Protein AF-A0A968VXU9-F1 (afdb_monomer_lite)

pLDDT: mean 71.41, std 20.62, range [30.12, 97.12]

Secondary structure (DSSP, 8-state):
---------------------------B-EEEEEEEEEESSSSEEEEEEEEEE-SS-EEEEEEEEEEEESTTPPB-S-SEEEEEEEE-TT-EEEEEEEEEPP--SSPEEEEEEESTT--S-BS-SGGGEEEEE-----SS-----TTSS----PPPTT-S--------SS--S-EEEEEE-TTS-EEEEEEE-S--SS-----

Structure (mmCIF, N/CA/C/O backbone):
data_AF-A0A968VXU9-F1
#
_entry.id   AF-A0A968VXU9-F1
#
loop_
_atom_site.group_PDB
_atom_site.id
_atom_site.type_symbol
_atom_site.label_atom_id
_atom_site.label_alt_id
_atom_site.label_comp_id
_atom_site.label_asym_id
_atom_site.label_entity_id
_atom_site.label_seq_id
_atom_site.pdbx_PDB_ins_code
_atom_site.Cartn_x
_atom_site.Cartn_y
_atom_site.Cartn_z
_atom_site.occupancy
_atom_site.B_iso_or_equiv
_atom_site.auth_seq_id
_atom_site.auth_comp_id
_atom_site.auth_asym_id
_atom_site.auth_atom_id
_atom_site.pdbx_PDB_model_num
ATOM 1 N N . MET A 1 1 ? -70.611 -9.104 12.219 1.00 38.72 1 MET A N 1
ATOM 2 C CA . MET A 1 1 ? -70.195 -7.747 11.816 1.00 38.72 1 MET A CA 1
ATOM 3 C C . MET A 1 1 ? -70.709 -6.791 12.875 1.00 38.72 1 MET A C 1
ATOM 5 O O . MET A 1 1 ? -71.915 -6.616 12.958 1.00 38.72 1 MET A O 1
ATOM 9 N N . SER A 1 2 ? -69.839 -6.272 13.740 1.00 31.88 2 SER A N 1
ATOM 10 C CA . SER A 1 2 ? -70.209 -5.240 14.714 1.00 31.88 2 SER A CA 1
ATOM 11 C C . SER A 1 2 ? -69.446 -3.968 14.374 1.00 31.88 2 SER A C 1
ATOM 13 O O . SER A 1 2 ? -68.224 -3.931 14.509 1.00 31.88 2 SER A O 1
ATOM 15 N N . ASN A 1 3 ? -70.175 -2.954 13.910 1.00 42.34 3 ASN A N 1
ATOM 16 C CA . ASN A 1 3 ? -69.679 -1.586 13.856 1.00 42.34 3 ASN A CA 1
ATOM 17 C C . ASN A 1 3 ? -69.531 -1.088 15.292 1.00 42.34 3 ASN A C 1
ATOM 19 O O . ASN A 1 3 ? -70.508 -1.079 16.041 1.00 42.34 3 ASN A O 1
ATOM 23 N N . ILE A 1 4 ? -68.315 -0.701 15.662 1.00 40.28 4 ILE A N 1
ATOM 24 C CA . ILE A 1 4 ? -68.056 0.061 16.879 1.00 40.28 4 ILE A CA 1
ATOM 25 C C . ILE A 1 4 ? -67.873 1.504 16.425 1.00 40.28 4 ILE A C 1
ATOM 27 O O . ILE A 1 4 ? -66.948 1.802 15.673 1.00 40.28 4 ILE A O 1
ATOM 31 N N . ASP A 1 5 ? -68.801 2.358 16.842 1.00 39.62 5 ASP A N 1
ATOM 32 C CA . ASP A 1 5 ? -68.783 3.797 16.604 1.00 39.62 5 ASP A CA 1
ATOM 33 C C . ASP A 1 5 ? -68.176 4.479 17.839 1.00 39.62 5 ASP A C 1
ATOM 35 O O . ASP A 1 5 ? -68.521 4.124 18.971 1.00 39.62 5 ASP A O 1
ATOM 39 N N . TYR A 1 6 ? -67.242 5.411 17.642 1.00 43.34 6 TYR A N 1
ATOM 40 C CA . TYR A 1 6 ? -66.532 6.084 18.733 1.00 43.34 6 TYR A CA 1
ATOM 41 C C . TYR A 1 6 ? -66.858 7.577 18.709 1.00 43.34 6 TYR A C 1
ATOM 43 O O . TYR A 1 6 ? -66.371 8.320 17.861 1.00 43.34 6 TYR A O 1
ATOM 51 N N . SER A 1 7 ? -67.672 8.033 19.663 1.00 49.62 7 SER A N 1
ATOM 52 C CA . SER A 1 7 ? -67.885 9.458 19.914 1.00 49.62 7 SER A CA 1
ATOM 53 C C . SER A 1 7 ? -66.911 9.930 20.992 1.00 49.62 7 SER A C 1
ATOM 55 O O . SER A 1 7 ? -67.130 9.703 22.183 1.00 49.62 7 SER A O 1
ATOM 57 N N . GLY A 1 8 ? -65.834 10.590 20.578 1.00 46.22 8 GLY A N 1
ATOM 58 C CA . GLY A 1 8 ? -64.908 11.274 21.473 1.00 46.22 8 GLY A CA 1
ATOM 59 C C . GLY A 1 8 ? -64.511 12.614 20.873 1.00 46.22 8 GLY A C 1
ATOM 60 O O . GLY A 1 8 ? -64.221 12.701 19.683 1.00 46.22 8 GLY A O 1
ATOM 61 N N . THR A 1 9 ? -64.530 13.667 21.684 1.00 52.53 9 THR A N 1
ATOM 62 C CA . THR A 1 9 ? -64.011 14.986 21.319 1.00 52.53 9 THR A CA 1
ATOM 63 C C . THR A 1 9 ? -62.537 14.826 20.960 1.00 52.53 9 THR A C 1
ATOM 65 O O . THR A 1 9 ? -61.740 14.447 21.818 1.00 52.53 9 THR A O 1
ATOM 68 N N . ALA A 1 10 ? -62.184 15.059 19.695 1.00 45.38 10 ALA A N 1
ATOM 69 C CA . ALA A 1 10 ? -60.805 15.025 19.233 1.00 45.38 10 ALA A CA 1
ATOM 70 C C . ALA A 1 10 ? -60.010 16.106 19.975 1.00 45.38 10 ALA A C 1
ATOM 72 O O . ALA A 1 10 ? -60.092 17.291 19.662 1.00 45.38 10 ALA A O 1
ATOM 73 N N . VAL A 1 11 ? -59.278 15.699 21.006 1.00 51.66 11 VAL A N 1
ATOM 74 C CA . VAL A 1 11 ? -58.136 16.469 21.478 1.00 51.66 11 VAL A CA 1
ATOM 75 C C . VAL A 1 11 ? -56.984 16.001 20.604 1.00 51.66 11 VAL A C 1
ATOM 77 O O . VAL A 1 11 ? -56.517 14.875 20.766 1.00 51.66 11 VAL A O 1
ATOM 80 N N . ASP A 1 12 ? -56.577 16.836 19.648 1.00 46.00 12 ASP A N 1
ATOM 81 C CA . ASP A 1 12 ? -55.336 16.655 18.892 1.00 46.00 12 ASP A CA 1
ATOM 82 C C . ASP A 1 12 ? -54.164 16.737 19.873 1.00 46.00 12 ASP A C 1
ATOM 84 O O . ASP A 1 12 ? -53.575 17.793 20.112 1.00 46.00 12 ASP A O 1
ATOM 88 N N . VAL A 1 13 ? -53.840 15.613 20.504 1.00 48.84 13 VAL A N 1
ATOM 89 C CA . VAL A 1 13 ? -52.592 15.476 21.237 1.00 48.84 13 VAL A CA 1
ATOM 90 C C . VAL A 1 13 ? -51.546 15.069 20.207 1.00 48.84 13 VAL A C 1
ATOM 92 O O . VAL A 1 13 ? -51.353 13.888 19.931 1.00 48.84 13 VAL A O 1
ATOM 95 N N . ASN A 1 14 ? -50.872 16.061 19.622 1.00 46.12 14 ASN A N 1
ATOM 96 C CA . ASN A 1 14 ? -49.619 15.843 18.903 1.00 46.12 14 ASN A CA 1
ATOM 97 C C . ASN A 1 14 ? -48.563 15.389 19.918 1.00 46.12 14 ASN A C 1
ATOM 99 O O . ASN A 1 14 ? -47.799 16.192 20.454 1.00 46.12 14 ASN A O 1
ATOM 103 N N . VAL A 1 15 ? -48.552 14.094 20.232 1.00 50.25 15 VAL A N 1
ATOM 104 C CA . VAL A 1 15 ? -47.479 13.491 21.018 1.00 50.25 15 VAL A CA 1
ATOM 105 C C . VAL A 1 15 ? -46.289 13.306 20.083 1.00 50.25 15 VAL A C 1
ATOM 107 O O . VAL A 1 15 ? -46.178 12.316 19.368 1.00 50.25 15 VAL A O 1
ATOM 110 N N . SER A 1 16 ? -45.401 14.295 20.069 1.00 50.44 16 SER A N 1
ATOM 111 C CA . SER A 1 16 ? -44.070 14.161 19.487 1.00 50.44 16 SER A CA 1
ATOM 112 C C . SER A 1 16 ? -43.190 13.411 20.486 1.00 50.44 16 SER A C 1
ATOM 114 O O . SER A 1 16 ? -42.668 14.013 21.423 1.00 50.44 16 SER A O 1
ATOM 116 N N . LEU A 1 17 ? -43.040 12.099 20.309 1.00 51.12 17 LEU A N 1
ATOM 117 C CA . LEU A 1 17 ? -42.005 11.331 20.999 1.00 51.12 17 LEU A CA 1
ATOM 118 C C . LEU A 1 17 ? -40.670 11.642 20.314 1.00 51.12 17 LEU A C 1
ATOM 120 O O . LEU A 1 17 ? -40.359 11.077 19.269 1.00 51.12 17 LEU A O 1
ATOM 124 N N . ILE A 1 18 ? -39.920 12.596 20.864 1.00 60.34 18 ILE A N 1
ATOM 125 C CA . ILE A 1 18 ? -38.511 12.777 20.511 1.00 60.34 18 ILE A CA 1
ATOM 126 C C . ILE A 1 18 ? -37.742 11.856 21.444 1.00 60.34 18 ILE A C 1
ATOM 128 O O . ILE A 1 18 ? -37.620 12.134 22.637 1.00 60.34 18 ILE A O 1
ATOM 132 N N . ASP A 1 19 ? -37.295 10.732 20.899 1.00 48.28 19 ASP A N 1
ATOM 133 C CA . ASP A 1 19 ? -36.299 9.908 21.559 1.00 48.28 19 ASP A CA 1
ATOM 134 C C . ASP A 1 19 ? -34.980 10.694 21.566 1.00 48.28 19 ASP A C 1
ATOM 136 O O . ASP A 1 19 ? -34.445 11.050 20.514 1.00 48.28 19 ASP A O 1
ATOM 140 N N . HIS A 1 20 ? -34.536 11.082 22.760 1.00 52.94 20 HIS A N 1
ATOM 141 C CA . HIS A 1 20 ? -33.291 11.819 22.964 1.00 52.94 20 HIS A CA 1
ATOM 142 C C . HIS A 1 20 ? -32.100 10.879 23.171 1.00 52.94 20 HIS A C 1
ATOM 144 O O . HIS A 1 20 ? -30.975 11.366 23.325 1.00 52.94 20 HIS A O 1
ATOM 150 N N . ASP A 1 21 ? -32.322 9.562 23.160 1.00 47.28 21 ASP A N 1
ATOM 151 C CA . ASP A 1 21 ? -31.244 8.602 23.281 1.00 47.28 21 ASP A CA 1
ATOM 152 C C . ASP A 1 21 ? -30.440 8.591 21.977 1.00 47.28 21 ASP A C 1
ATOM 154 O O . ASP A 1 21 ? -30.923 8.279 20.886 1.00 47.28 21 ASP A O 1
ATOM 158 N N . SER A 1 22 ? -29.169 8.978 22.080 1.00 50.47 22 SER A N 1
ATOM 159 C CA . SER A 1 22 ? -28.228 8.799 20.986 1.00 50.47 22 SER A CA 1
ATOM 160 C C . SER A 1 22 ? -28.062 7.300 20.754 1.00 50.47 22 SER A C 1
ATOM 162 O O . SER A 1 22 ? -27.430 6.616 21.561 1.00 50.47 22 SER A O 1
ATOM 164 N N . VAL A 1 23 ? -28.601 6.786 19.651 1.00 47.91 23 VAL A N 1
ATOM 165 C CA . VAL A 1 23 ? -28.271 5.440 19.181 1.00 47.91 23 VAL A CA 1
ATOM 166 C C . VAL A 1 23 ? -26.808 5.468 18.741 1.00 47.91 23 VAL A C 1
ATOM 168 O O . VAL A 1 23 ? -26.492 5.858 17.618 1.00 47.91 23 VAL A O 1
ATOM 171 N N . MET A 1 24 ? -25.895 5.110 19.645 1.00 49.59 24 MET A N 1
ATOM 172 C CA . MET A 1 24 ? -24.531 4.777 19.253 1.00 49.59 24 MET A CA 1
ATOM 173 C C . MET A 1 24 ? -24.585 3.417 18.569 1.00 49.59 24 MET A C 1
ATOM 175 O O . MET A 1 24 ? -24.724 2.381 19.214 1.00 49.59 24 MET A O 1
ATOM 179 N N . LEU A 1 25 ? -24.558 3.439 17.239 1.00 62.06 25 LEU A N 1
ATOM 180 C CA . LEU A 1 25 ? -24.304 2.241 16.457 1.00 62.06 25 LEU A CA 1
ATOM 181 C C . LEU A 1 25 ? -22.809 1.958 16.566 1.00 62.06 25 LEU A C 1
ATOM 183 O O . LEU A 1 25 ? -22.002 2.550 15.853 1.00 62.06 25 LEU A O 1
ATOM 187 N N . ASP A 1 26 ? -22.459 1.085 17.502 1.00 67.19 26 ASP A N 1
ATOM 188 C CA . ASP A 1 26 ? -21.149 0.452 17.539 1.00 67.19 26 ASP A CA 1
ATOM 189 C C . ASP A 1 26 ? -20.983 -0.350 16.247 1.00 67.19 26 ASP A C 1
ATOM 191 O O . ASP A 1 26 ? -21.677 -1.343 16.017 1.00 67.19 26 ASP A O 1
ATOM 195 N N . ALA A 1 27 ? -20.102 0.122 15.371 1.00 84.38 27 ALA A N 1
ATOM 196 C CA . ALA A 1 27 ? -19.855 -0.492 14.080 1.00 84.38 27 ALA A CA 1
ATOM 197 C C . ALA A 1 27 ? -18.356 -0.555 13.791 1.00 84.38 27 ALA A C 1
ATOM 199 O O . ALA A 1 27 ? -17.577 0.274 14.270 1.00 84.38 27 ALA A O 1
ATOM 200 N N . TYR A 1 28 ? -17.961 -1.566 13.027 1.00 89.00 28 TYR A N 1
ATOM 201 C CA . TYR A 1 28 ? -16.602 -1.701 12.526 1.00 89.00 28 TYR A CA 1
ATOM 202 C C . TYR A 1 28 ? -16.408 -0.800 11.299 1.00 89.00 28 TYR A C 1
ATOM 204 O O . TYR A 1 28 ? -17.311 -0.664 10.470 1.00 89.00 28 TYR A O 1
ATOM 212 N N . ASP A 1 29 ? -15.256 -0.140 11.242 1.00 90.25 29 ASP A N 1
ATOM 213 C CA . ASP A 1 29 ? -14.832 0.745 10.152 1.00 90.25 29 ASP A CA 1
ATOM 214 C C . ASP A 1 29 ? -13.301 0.801 10.193 1.00 90.25 29 ASP A C 1
ATOM 216 O O . ASP A 1 29 ? -12.701 1.542 10.973 1.00 90.25 29 ASP A O 1
ATOM 220 N N . LEU A 1 30 ? -12.673 -0.076 9.434 1.00 92.19 30 LEU A N 1
ATOM 221 C CA . LEU A 1 30 ? -11.256 -0.187 9.180 1.00 92.19 30 LEU A CA 1
ATOM 222 C C . LEU A 1 30 ? -10.971 0.532 7.863 1.00 92.19 30 LEU A C 1
ATOM 224 O O . LEU A 1 30 ? -11.798 0.638 6.963 1.00 92.19 30 LEU A O 1
A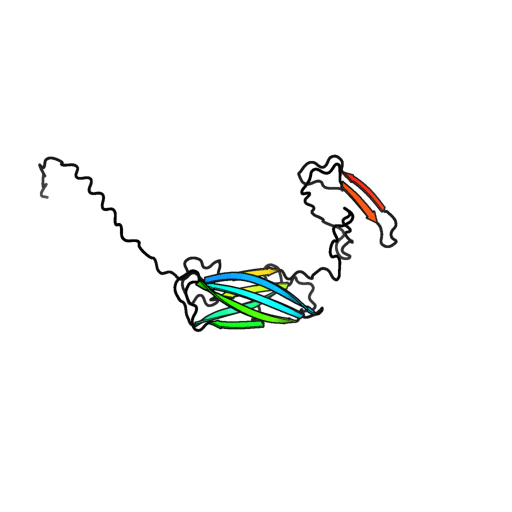TOM 228 N N . GLU A 1 31 ? -9.783 1.105 7.751 1.00 93.75 31 GLU A N 1
ATOM 229 C CA . GLU A 1 31 ? -9.388 1.755 6.512 1.00 93.75 31 GLU A CA 1
ATOM 230 C C . GLU A 1 31 ? -7.892 1.663 6.279 1.00 93.75 31 GLU A C 1
ATOM 232 O O . GLU A 1 31 ? -7.095 1.630 7.220 1.00 93.75 31 GLU A O 1
ATOM 237 N N . ILE A 1 32 ? -7.503 1.709 5.008 1.00 92.69 32 ILE A N 1
ATOM 238 C CA . ILE A 1 32 ? -6.138 2.032 4.612 1.00 92.69 32 ILE A CA 1
ATOM 239 C C . ILE A 1 32 ? -6.037 3.546 4.419 1.00 92.69 32 ILE A C 1
ATOM 241 O O . ILE A 1 32 ? -6.523 4.101 3.436 1.00 92.69 32 ILE A O 1
ATOM 245 N N . LEU A 1 33 ? -5.380 4.213 5.367 1.00 87.31 33 LEU A N 1
ATOM 246 C CA . LEU A 1 33 ? -5.170 5.661 5.374 1.00 87.31 33 LEU A CA 1
ATOM 247 C C . LEU A 1 33 ? -4.119 6.087 4.340 1.00 87.31 33 LEU A C 1
ATOM 249 O O . LEU A 1 33 ? -4.247 7.118 3.681 1.00 87.31 33 LEU A O 1
ATOM 253 N N . GLU A 1 34 ? -3.049 5.302 4.227 1.00 86.69 34 GLU A N 1
ATOM 254 C CA . GLU A 1 34 ? -1.902 5.611 3.379 1.00 86.69 34 GLU A CA 1
ATOM 255 C C . GLU A 1 34 ? -1.320 4.329 2.788 1.00 86.69 34 GLU A C 1
ATOM 257 O O . GLU A 1 34 ? -1.217 3.306 3.466 1.00 86.69 34 GLU A O 1
ATOM 262 N N . LEU A 1 35 ? -0.891 4.413 1.531 1.00 91.75 35 LEU A N 1
ATOM 263 C CA . LEU A 1 35 ? -0.021 3.447 0.877 1.00 91.75 35 LEU A CA 1
ATOM 264 C C . LEU A 1 35 ? 1.015 4.234 0.078 1.00 91.75 35 LEU A C 1
ATOM 266 O O . LEU A 1 35 ? 0.658 5.107 -0.714 1.00 91.75 35 LEU A O 1
ATOM 270 N N . SER A 1 36 ? 2.290 3.932 0.293 1.00 89.88 36 SER A N 1
ATOM 271 C CA . SER A 1 36 ? 3.413 4.635 -0.322 1.00 89.88 36 SER A CA 1
ATOM 272 C C . SER A 1 36 ? 4.635 3.716 -0.411 1.00 89.88 36 SER A C 1
ATOM 274 O O . SER A 1 36 ? 4.638 2.601 0.116 1.00 89.88 36 SER A O 1
ATOM 276 N N . TYR A 1 37 ? 5.673 4.154 -1.119 1.00 91.19 37 TYR A N 1
ATOM 277 C CA . TYR A 1 37 ? 6.940 3.438 -1.207 1.00 91.19 37 TYR A CA 1
ATOM 278 C C . TYR A 1 37 ? 8.128 4.396 -1.211 1.00 91.19 37 TYR A C 1
ATOM 280 O O . TYR A 1 37 ? 8.030 5.548 -1.633 1.00 91.19 37 TYR A O 1
ATOM 288 N N . THR A 1 38 ? 9.279 3.888 -0.785 1.00 86.88 38 THR A N 1
ATOM 289 C CA . THR A 1 38 ? 10.578 4.540 -0.950 1.00 86.88 38 THR A CA 1
ATOM 290 C C . THR A 1 38 ? 11.539 3.604 -1.673 1.00 86.88 38 THR A C 1
ATOM 292 O O . THR A 1 38 ? 11.463 2.385 -1.539 1.00 86.88 38 THR A O 1
ATOM 295 N N . HIS A 1 39 ? 12.438 4.155 -2.485 1.00 86.94 39 HIS A N 1
ATOM 296 C CA . HIS A 1 39 ? 13.476 3.355 -3.128 1.00 86.94 39 HIS A CA 1
ATOM 297 C C . HIS A 1 39 ? 14.606 3.068 -2.143 1.00 86.94 39 HIS A C 1
ATOM 299 O O . HIS A 1 39 ? 15.180 3.995 -1.574 1.00 86.94 39 HIS A O 1
ATOM 305 N N . LEU A 1 40 ? 14.948 1.789 -1.991 1.00 81.19 40 LEU A N 1
ATOM 306 C CA . LEU A 1 40 ? 16.145 1.353 -1.270 1.00 81.19 40 LEU A CA 1
ATOM 307 C C . LEU A 1 40 ? 17.330 1.189 -2.231 1.00 81.19 40 LEU A C 1
ATOM 309 O O . LEU A 1 40 ? 18.474 1.448 -1.865 1.00 81.19 40 LEU A O 1
ATOM 313 N N . SER A 1 41 ? 17.053 0.777 -3.472 1.00 80.81 41 SER A N 1
ATOM 314 C CA . SER A 1 41 ? 18.023 0.670 -4.565 1.00 80.81 41 SER A CA 1
ATOM 315 C C . SER A 1 41 ? 17.336 0.789 -5.937 1.00 80.81 41 SER A C 1
ATOM 317 O O . SER A 1 41 ? 16.133 1.042 -6.029 1.00 80.81 41 SER A O 1
ATOM 319 N N . GLU A 1 42 ? 18.084 0.570 -7.024 1.00 79.88 42 GLU A N 1
ATOM 320 C CA . GLU A 1 42 ? 17.525 0.455 -8.384 1.00 79.88 42 GLU A CA 1
ATOM 321 C C . GLU A 1 42 ? 16.591 -0.754 -8.554 1.00 79.88 42 GLU A C 1
ATOM 323 O O . GLU A 1 42 ? 15.769 -0.783 -9.464 1.00 79.88 42 GLU A O 1
ATOM 328 N N . THR A 1 43 ? 16.718 -1.764 -7.688 1.00 82.56 43 THR A N 1
ATOM 329 C CA . THR A 1 43 ? 15.999 -3.043 -7.807 1.00 82.56 43 THR A CA 1
ATOM 330 C C . THR A 1 43 ? 15.149 -3.375 -6.587 1.00 82.56 43 THR A C 1
ATOM 332 O O . THR A 1 43 ? 14.555 -4.445 -6.532 1.00 82.56 43 THR A O 1
ATOM 335 N N . GLU A 1 44 ? 15.084 -2.485 -5.600 1.00 86.31 44 GLU A N 1
ATOM 336 C CA . GLU A 1 44 ? 14.398 -2.741 -4.337 1.00 86.31 44 GLU A CA 1
ATOM 337 C C . GLU A 1 44 ? 13.719 -1.475 -3.824 1.00 86.31 44 GLU A C 1
ATOM 339 O O . GLU A 1 44 ? 14.294 -0.382 -3.844 1.00 86.31 44 GLU A O 1
ATOM 344 N N . VAL A 1 45 ? 12.497 -1.643 -3.333 1.00 91.19 45 VAL A N 1
ATOM 345 C CA . VAL A 1 45 ? 11.713 -0.592 -2.688 1.00 91.19 45 VAL A CA 1
ATOM 346 C C . VAL A 1 45 ? 11.235 -1.068 -1.322 1.00 91.19 45 VAL A C 1
ATOM 348 O O . VAL A 1 45 ? 10.948 -2.248 -1.143 1.00 91.19 45 VAL A O 1
ATOM 351 N N . GLU A 1 46 ? 11.125 -0.158 -0.363 1.00 93.56 46 GLU A N 1
ATOM 352 C CA . GLU A 1 46 ? 10.356 -0.377 0.860 1.00 93.56 46 GLU A CA 1
ATOM 353 C C . GLU A 1 46 ? 8.951 0.161 0.615 1.00 93.56 46 GLU A C 1
ATOM 355 O O . GLU A 1 46 ? 8.772 1.352 0.361 1.00 93.56 46 GLU A O 1
ATOM 360 N N . VAL A 1 47 ? 7.951 -0.710 0.681 1.00 93.19 47 VAL A N 1
ATOM 361 C CA . VAL A 1 47 ? 6.542 -0.322 0.614 1.00 93.19 47 VAL A CA 1
ATOM 362 C C . VAL A 1 47 ? 6.009 -0.257 2.031 1.00 93.19 47 VAL A C 1
ATOM 364 O O . VAL A 1 47 ? 6.259 -1.158 2.836 1.00 93.19 47 VAL A O 1
ATOM 367 N N . TYR A 1 48 ? 5.263 0.796 2.338 1.00 92.31 48 TYR A N 1
ATOM 368 C CA . TYR A 1 48 ? 4.610 0.935 3.626 1.00 92.31 48 TYR A CA 1
ATOM 369 C C . TYR A 1 48 ? 3.152 1.342 3.461 1.00 92.31 48 TYR A C 1
ATOM 371 O O . TYR A 1 48 ? 2.788 2.103 2.563 1.00 92.31 48 TYR A O 1
ATOM 379 N N . ALA A 1 49 ? 2.322 0.808 4.346 1.00 94.25 49 ALA A N 1
ATOM 380 C CA . ALA A 1 49 ? 0.904 1.087 4.397 1.00 94.25 49 ALA A CA 1
ATOM 381 C C . ALA A 1 49 ? 0.476 1.335 5.843 1.00 94.25 49 ALA A C 1
ATOM 383 O O . ALA A 1 49 ? 0.980 0.691 6.768 1.00 94.25 49 ALA A O 1
ATOM 384 N N . THR A 1 50 ? -0.465 2.254 6.026 1.00 94.31 50 THR A N 1
ATOM 385 C CA . THR A 1 50 ? -1.016 2.618 7.331 1.00 94.31 50 THR A CA 1
ATOM 386 C C . THR A 1 50 ? -2.486 2.243 7.356 1.00 94.31 50 THR A C 1
ATOM 388 O O . THR A 1 50 ? -3.272 2.795 6.589 1.00 94.31 50 THR A O 1
ATOM 391 N N . ALA A 1 51 ? -2.852 1.324 8.244 1.00 95.00 51 ALA A N 1
ATOM 392 C CA . ALA A 1 51 ? -4.238 1.011 8.547 1.00 95.00 51 ALA A CA 1
ATOM 393 C C . ALA A 1 51 ? -4.715 1.824 9.756 1.00 95.00 51 ALA A C 1
ATOM 395 O O . ALA A 1 51 ? -3.926 2.099 10.664 1.00 95.00 51 ALA A O 1
ATOM 396 N N . HIS A 1 52 ? -5.997 2.171 9.794 1.00 94.94 52 HIS A N 1
ATOM 397 C CA . HIS A 1 52 ? -6.635 2.909 10.883 1.00 94.94 52 HIS A CA 1
ATOM 398 C C . HIS A 1 52 ? -7.977 2.259 11.236 1.00 94.94 52 HIS A C 1
ATOM 400 O O . HIS A 1 52 ? -8.739 1.898 10.344 1.00 94.94 52 HIS A O 1
ATOM 406 N N . ASN A 1 53 ? -8.261 2.094 12.528 1.00 95.25 53 ASN A N 1
ATOM 407 C CA . ASN A 1 53 ? -9.571 1.652 12.997 1.00 95.25 53 ASN A CA 1
ATOM 408 C C . ASN A 1 53 ? -10.404 2.866 13.426 1.00 95.25 53 ASN A C 1
ATOM 410 O O . ASN A 1 53 ? -10.194 3.423 14.500 1.00 95.25 53 ASN A O 1
ATOM 414 N N . ARG A 1 54 ? -11.361 3.276 12.600 1.00 91.06 54 ARG A N 1
ATOM 415 C CA . ARG A 1 54 ? -12.316 4.356 12.887 1.00 91.06 54 ARG A CA 1
ATOM 416 C C . ARG A 1 54 ? -13.523 3.890 13.695 1.00 91.06 54 ARG A C 1
ATOM 418 O O . ARG A 1 54 ? -14.192 4.718 14.318 1.00 91.06 54 ARG A O 1
ATOM 425 N N . GLY A 1 55 ? -13.801 2.592 13.664 1.00 89.50 55 GLY A N 1
ATOM 426 C CA . GLY A 1 55 ? -14.920 1.957 14.342 1.00 89.50 55 GLY A CA 1
ATOM 427 C C . GLY A 1 55 ? -14.608 1.537 15.776 1.00 89.50 55 GLY A C 1
ATOM 428 O O . GLY A 1 55 ? -13.715 2.064 16.443 1.00 89.50 55 GLY A O 1
ATOM 429 N N . ILE A 1 56 ? -15.377 0.570 16.269 1.00 92.44 56 ILE A N 1
ATOM 430 C CA . ILE A 1 56 ? -15.125 -0.067 17.566 1.00 92.44 56 ILE A CA 1
ATOM 431 C C . ILE A 1 56 ? -13.896 -0.983 17.527 1.00 92.44 56 ILE A C 1
ATOM 433 O O . ILE A 1 56 ? -13.398 -1.358 16.468 1.00 92.44 56 ILE A O 1
ATOM 437 N N . ALA A 1 57 ? -13.399 -1.375 18.702 1.00 94.19 57 ALA A N 1
ATOM 438 C CA . ALA A 1 57 ? -12.229 -2.241 18.804 1.00 94.19 57 ALA A CA 1
ATOM 439 C C . ALA A 1 57 ? -12.427 -3.582 18.068 1.00 94.19 57 ALA A C 1
ATOM 441 O O . ALA A 1 57 ? -13.392 -4.307 18.317 1.00 94.19 57 ALA A O 1
ATOM 442 N N . ALA A 1 58 ? -11.467 -3.923 17.210 1.00 93.31 58 ALA A N 1
ATOM 443 C CA . ALA A 1 58 ? -11.408 -5.168 16.453 1.00 93.31 58 ALA A CA 1
ATOM 444 C C . ALA A 1 58 ? -10.255 -6.056 16.944 1.00 93.31 58 ALA A C 1
ATOM 446 O O . ALA A 1 58 ? -9.375 -5.625 17.691 1.00 93.31 58 ALA A O 1
ATOM 447 N N . GLY A 1 59 ? -10.236 -7.321 16.533 1.00 91.75 59 GLY A N 1
ATOM 448 C CA . GLY A 1 59 ? -9.165 -8.242 16.892 1.00 91.75 59 GLY A CA 1
ATOM 449 C C . GLY A 1 59 ? -8.994 -9.344 15.863 1.00 91.75 59 GLY A C 1
ATOM 450 O O . GLY A 1 59 ? -9.925 -9.684 15.147 1.00 91.75 59 GLY A O 1
ATOM 451 N N . ASN A 1 60 ? -7.793 -9.917 15.824 1.00 94.25 60 ASN A N 1
ATOM 452 C CA . ASN A 1 60 ? -7.387 -10.949 14.866 1.00 94.25 60 ASN A CA 1
ATOM 453 C C . ASN A 1 60 ? -7.471 -10.548 13.384 1.00 94.25 60 ASN A C 1
ATOM 455 O O . ASN A 1 60 ? -7.573 -11.427 12.537 1.00 94.25 60 ASN A O 1
ATOM 459 N N . VAL A 1 61 ? -7.327 -9.261 13.079 1.00 94.31 61 VAL A N 1
ATOM 460 C CA . VAL A 1 61 ? -7.407 -8.736 11.714 1.00 94.31 61 VAL A CA 1
ATOM 461 C C . VAL A 1 61 ? -6.104 -8.985 10.959 1.00 94.31 61 VAL A C 1
ATOM 463 O O . VAL A 1 61 ? -5.012 -8.775 11.498 1.00 94.31 61 VAL A O 1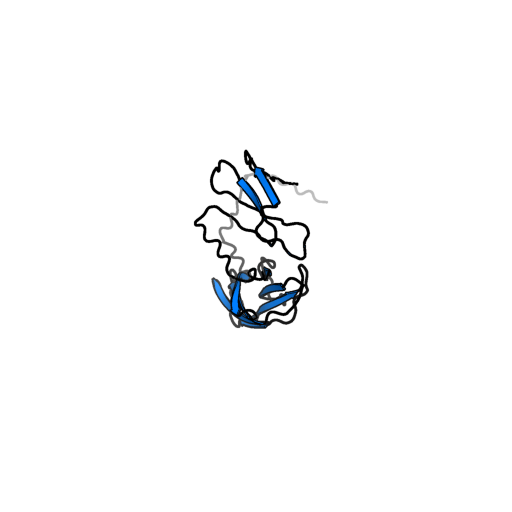
ATOM 466 N N . TRP A 1 62 ? -6.203 -9.415 9.705 1.00 95.69 62 TRP A N 1
ATOM 467 C CA . TRP A 1 62 ? -5.054 -9.503 8.809 1.00 95.69 62 TRP A CA 1
ATOM 468 C C . TRP A 1 62 ? -4.853 -8.203 8.044 1.00 95.69 62 TRP A C 1
ATOM 470 O O . TRP A 1 62 ? -5.797 -7.638 7.505 1.00 95.69 62 TRP A O 1
ATOM 480 N N . PHE A 1 63 ? -3.603 -7.761 7.972 1.00 96.00 63 PHE A N 1
ATOM 481 C CA . PHE A 1 63 ? -3.174 -6.633 7.162 1.00 96.00 63 PHE A CA 1
ATOM 482 C C . PHE A 1 63 ? -2.045 -7.097 6.245 1.00 96.00 63 PHE A C 1
ATOM 484 O O . PHE A 1 63 ? -1.039 -7.621 6.730 1.00 96.00 63 PHE A O 1
ATOM 491 N N . SER A 1 64 ? -2.213 -6.931 4.935 1.00 97.12 64 SER A N 1
ATOM 492 C CA . SER A 1 64 ? -1.305 -7.474 3.922 1.00 97.12 64 SER A CA 1
ATOM 493 C C . SER A 1 64 ? -0.986 -6.440 2.840 1.00 97.12 64 SER A C 1
ATOM 495 O O . SER A 1 64 ? -1.822 -5.596 2.515 1.00 97.12 64 SER A O 1
ATOM 497 N N . ILE A 1 65 ? 0.211 -6.532 2.252 1.00 96.00 65 ILE A N 1
ATOM 498 C CA . ILE A 1 65 ? 0.615 -5.773 1.061 1.00 96.00 65 ILE A CA 1
ATOM 499 C C . ILE A 1 65 ? 0.988 -6.747 -0.059 1.00 96.00 65 ILE A C 1
ATOM 501 O O . ILE A 1 65 ? 1.819 -7.642 0.120 1.00 96.00 65 ILE A O 1
ATOM 505 N N . TYR A 1 66 ? 0.385 -6.529 -1.222 1.00 95.69 66 TYR A N 1
ATOM 506 C CA . TYR A 1 66 ? 0.466 -7.359 -2.413 1.00 95.69 66 TYR A CA 1
ATOM 507 C C . TYR A 1 66 ? 1.132 -6.622 -3.575 1.00 95.69 66 TYR A C 1
ATOM 509 O O . TYR A 1 66 ? 0.905 -5.418 -3.748 1.00 95.69 66 TYR A O 1
ATOM 517 N N . PRO A 1 67 ? 1.893 -7.328 -4.426 1.00 94.12 67 PRO A N 1
ATOM 518 C CA . PRO A 1 67 ? 2.196 -6.857 -5.762 1.00 94.12 67 PRO A CA 1
ATOM 519 C C . PRO A 1 67 ? 1.044 -7.224 -6.712 1.00 94.12 67 PRO A C 1
ATOM 521 O O . PRO A 1 67 ? 0.441 -8.295 -6.616 1.00 94.12 67 PRO A O 1
ATOM 524 N N . VAL A 1 68 ? 0.742 -6.327 -7.646 1.00 91.38 68 VAL A N 1
ATOM 525 C CA . VAL A 1 68 ? -0.282 -6.518 -8.677 1.00 91.38 68 VAL A CA 1
ATOM 526 C C . VAL A 1 68 ? 0.311 -6.138 -10.029 1.00 91.38 68 VAL A C 1
ATOM 528 O O . VAL A 1 68 ? 0.782 -5.015 -10.221 1.00 91.38 68 VAL A O 1
ATOM 531 N N . TYR A 1 69 ? 0.286 -7.066 -10.983 1.00 85.81 69 TYR A N 1
ATOM 532 C CA . TYR A 1 69 ? 0.820 -6.847 -12.327 1.00 85.81 69 TYR A CA 1
ATOM 533 C C . TYR A 1 69 ? -0.295 -6.561 -13.328 1.00 85.81 69 TYR A C 1
ATOM 535 O O . TYR A 1 69 ? -1.164 -7.392 -13.577 1.00 85.81 69 TYR A O 1
ATOM 543 N N . GLY A 1 70 ? -0.237 -5.393 -13.961 1.00 78.50 70 GLY A N 1
ATOM 544 C CA . GLY A 1 70 ? -1.247 -4.933 -14.905 1.00 78.50 70 GLY A CA 1
ATOM 545 C C . GLY A 1 70 ? -2.330 -4.107 -14.218 1.00 78.50 70 GLY A C 1
ATOM 546 O O . GLY A 1 70 ? -2.563 -4.218 -13.020 1.00 78.50 70 GLY A O 1
ATOM 547 N N . HIS A 1 71 ? -3.014 -3.263 -14.992 1.00 68.00 71 HIS A N 1
ATOM 548 C CA . HIS A 1 71 ? -4.006 -2.321 -14.457 1.00 68.00 71 HIS A CA 1
ATOM 549 C C . HIS A 1 71 ? -5.175 -3.000 -13.721 1.00 68.00 71 HIS A C 1
ATOM 551 O O . HIS A 1 71 ? -5.719 -2.408 -12.799 1.00 68.00 71 HIS A O 1
ATOM 557 N N . ASN A 1 72 ? -5.502 -4.239 -14.105 1.00 76.00 72 ASN A N 1
ATOM 558 C CA . ASN A 1 72 ? -6.531 -5.086 -13.494 1.00 76.00 72 ASN A CA 1
ATOM 559 C C . ASN A 1 72 ? -5.952 -6.463 -13.124 1.00 76.00 72 ASN A C 1
ATOM 561 O O . ASN A 1 72 ? -6.614 -7.487 -13.298 1.00 76.00 72 ASN A O 1
ATOM 565 N N . GLY A 1 73 ? -4.675 -6.499 -12.736 1.00 75.88 73 GLY A N 1
ATOM 566 C CA . GLY A 1 73 ? -4.026 -7.732 -12.310 1.00 75.88 73 GLY A CA 1
ATOM 567 C C . GLY A 1 73 ? -4.705 -8.330 -11.083 1.00 75.88 73 GLY A C 1
ATOM 568 O O . GLY A 1 73 ? -5.277 -7.613 -10.264 1.00 75.88 73 GLY A O 1
ATOM 569 N N . THR A 1 74 ? -4.621 -9.649 -10.940 1.00 80.81 74 THR A N 1
ATOM 570 C CA . THR A 1 74 ? -4.952 -10.295 -9.670 1.00 80.81 74 THR A CA 1
ATOM 571 C C . THR A 1 74 ? -3.786 -10.081 -8.698 1.00 80.81 74 THR A C 1
ATOM 573 O O . THR A 1 74 ? -2.633 -10.190 -9.125 1.00 80.81 74 THR A O 1
ATOM 576 N N . PRO A 1 75 ? -4.055 -9.772 -7.421 1.00 83.06 75 PRO A N 1
ATOM 577 C CA . PRO A 1 75 ? -3.028 -9.753 -6.385 1.00 83.06 75 PRO A CA 1
ATOM 578 C C . PRO A 1 75 ? -2.305 -11.097 -6.317 1.00 83.06 75 PRO A C 1
ATOM 580 O O . PRO A 1 75 ? -2.948 -12.146 -6.362 1.00 83.06 75 PRO A O 1
ATOM 583 N N . GLU A 1 76 ? -0.975 -11.069 -6.243 1.00 84.25 76 GLU A N 1
ATOM 584 C CA . GLU A 1 76 ? -0.192 -12.295 -6.059 1.00 84.25 76 GLU A CA 1
ATOM 585 C C . GLU A 1 76 ? -0.051 -12.652 -4.569 1.00 84.25 76 GLU A C 1
ATOM 587 O O . GLU A 1 76 ? -0.936 -12.385 -3.764 1.00 84.25 76 GLU A O 1
ATOM 592 N N . PHE A 1 77 ? 1.057 -13.282 -4.173 1.00 88.62 77 PHE A N 1
ATOM 593 C CA . PHE A 1 77 ? 1.355 -13.537 -2.769 1.00 88.62 77 PHE A CA 1
ATOM 594 C C . PHE A 1 77 ? 1.759 -12.241 -2.053 1.00 88.62 77 PHE A C 1
ATOM 596 O O . PHE A 1 77 ? 2.488 -11.427 -2.631 1.00 88.62 77 PHE A O 1
ATOM 603 N N . PRO A 1 78 ? 1.343 -12.048 -0.788 1.00 93.62 78 PRO A N 1
ATOM 604 C CA . PRO A 1 78 ? 1.728 -10.861 -0.048 1.00 93.62 78 PRO A CA 1
ATOM 605 C C . PRO A 1 78 ? 3.221 -10.930 0.266 1.00 93.62 78 PRO A C 1
ATOM 607 O O . PRO A 1 78 ? 3.720 -11.947 0.750 1.00 93.62 78 PRO A O 1
ATOM 610 N N . PHE A 1 79 ? 3.943 -9.839 0.018 1.00 92.81 79 PHE A N 1
ATOM 611 C CA . PHE A 1 79 ? 5.351 -9.732 0.419 1.00 92.81 79 PHE A CA 1
ATOM 612 C C . PHE A 1 79 ? 5.504 -9.153 1.832 1.00 92.81 79 PHE A C 1
ATOM 614 O O . PHE A 1 79 ? 6.571 -9.265 2.433 1.00 92.81 79 PHE A O 1
ATOM 621 N N . ALA A 1 80 ? 4.438 -8.558 2.376 1.00 94.75 80 ALA A N 1
ATOM 622 C CA . ALA A 1 80 ? 4.356 -8.100 3.755 1.00 94.75 80 ALA A CA 1
ATOM 623 C C . ALA A 1 80 ? 2.994 -8.471 4.338 1.00 94.75 80 ALA A C 1
ATOM 625 O O . ALA A 1 80 ? 1.968 -8.257 3.695 1.00 94.75 80 ALA A O 1
ATOM 626 N N . GLN A 1 81 ? 2.981 -9.008 5.556 1.00 95.75 81 GLN A N 1
ATOM 627 C CA . GLN A 1 81 ? 1.747 -9.370 6.241 1.00 95.75 81 GLN A CA 1
ATOM 628 C C . GLN A 1 81 ? 1.912 -9.275 7.760 1.00 95.75 81 GLN A C 1
ATOM 630 O O . GLN A 1 81 ? 2.955 -9.630 8.312 1.00 95.75 81 GLN A O 1
ATOM 635 N N . LEU A 1 82 ? 0.859 -8.826 8.438 1.00 95.56 82 LEU A N 1
ATOM 636 C CA . LEU A 1 82 ? 0.783 -8.708 9.886 1.00 95.56 82 LEU A CA 1
ATOM 637 C C . LEU A 1 82 ? -0.595 -9.149 10.383 1.00 95.56 82 LEU A C 1
ATOM 639 O O . LEU A 1 82 ? -1.621 -8.698 9.879 1.00 95.56 82 LEU A O 1
ATOM 643 N N . LYS A 1 83 ? -0.614 -9.986 11.426 1.00 96.75 83 LYS A N 1
ATOM 644 C CA . LYS A 1 83 ? -1.833 -10.261 12.193 1.00 96.75 83 LYS A CA 1
ATOM 645 C C . LYS A 1 83 ? -1.942 -9.291 13.363 1.00 96.75 83 LYS A C 1
ATOM 647 O O . LYS A 1 83 ? -1.180 -9.38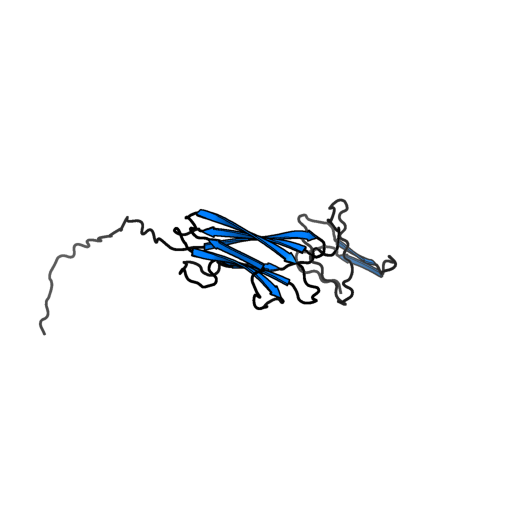9 14.330 1.00 96.75 83 LYS A O 1
ATOM 652 N N . ILE A 1 84 ? -2.918 -8.397 13.304 1.00 94.88 84 ILE A N 1
ATOM 653 C CA . ILE A 1 84 ? -3.233 -7.438 14.357 1.00 94.88 84 ILE A CA 1
ATOM 654 C C . ILE A 1 84 ? -4.117 -8.145 15.390 1.00 94.88 84 ILE A C 1
ATOM 656 O O . ILE A 1 84 ? -5.294 -8.418 15.164 1.00 94.88 84 ILE A O 1
ATOM 660 N N . LYS A 1 85 ? -3.536 -8.511 16.539 1.00 95.75 85 LYS A N 1
ATOM 661 C CA . LYS A 1 85 ? -4.256 -9.266 17.584 1.00 95.75 85 LYS A CA 1
ATOM 662 C C . LYS A 1 85 ? -5.390 -8.460 18.212 1.00 95.75 85 LYS A C 1
ATOM 664 O O . LYS A 1 85 ? -6.446 -9.018 18.481 1.00 95.75 85 LYS A O 1
ATOM 669 N N . SER A 1 86 ? -5.144 -7.177 18.441 1.00 95.25 86 SER A N 1
ATOM 670 C CA . SER A 1 86 ? -6.086 -6.201 18.975 1.00 95.25 86 SER A CA 1
ATOM 671 C C . SER A 1 86 ? -5.861 -4.914 18.206 1.00 95.25 86 SER A C 1
ATOM 673 O O . SER A 1 86 ? -4.707 -4.521 18.051 1.00 95.25 86 SER A O 1
ATOM 675 N N . PHE A 1 87 ? -6.939 -4.302 17.737 1.00 96.12 87 PHE A N 1
ATOM 676 C CA . PHE A 1 87 ? -6.921 -3.048 17.009 1.00 96.12 87 PHE A CA 1
ATOM 677 C C . PHE A 1 87 ? -7.932 -2.105 17.659 1.00 96.12 87 PHE A C 1
ATOM 679 O O . PHE A 1 87 ? -9.136 -2.210 17.425 1.00 96.12 87 PHE A O 1
ATOM 686 N N . ALA A 1 88 ? -7.465 -1.263 18.575 1.00 96.00 88 ALA A N 1
ATOM 687 C CA . ALA A 1 88 ? -8.324 -0.387 19.360 1.00 96.00 88 ALA A CA 1
ATOM 688 C C . ALA A 1 88 ? -8.966 0.704 18.489 1.00 96.00 88 ALA A C 1
ATOM 690 O O . ALA A 1 88 ? -8.464 1.046 17.422 1.00 96.00 88 ALA A O 1
ATOM 691 N N . GLN A 1 89 ? -10.073 1.271 18.965 1.00 93.94 89 GLN A N 1
ATOM 692 C CA . GLN A 1 89 ? -10.693 2.424 18.316 1.00 93.94 89 GLN A CA 1
ATOM 693 C C . GLN A 1 89 ? -9.700 3.594 18.230 1.00 93.94 89 GLN A C 1
ATOM 695 O O . GLN A 1 89 ? -9.069 3.962 19.222 1.00 93.94 89 GLN A O 1
ATOM 700 N N . GLY A 1 90 ? -9.585 4.181 17.042 1.00 91.62 90 GLY A N 1
ATOM 701 C CA . GLY A 1 90 ? -8.662 5.265 16.709 1.00 91.62 90 GLY A CA 1
ATOM 702 C C . GLY A 1 90 ? -7.196 4.840 16.593 1.00 91.62 90 GLY A C 1
ATOM 703 O O . GLY A 1 90 ? -6.330 5.693 16.402 1.00 91.62 90 GLY A O 1
ATOM 704 N N . GLU A 1 91 ? -6.878 3.551 16.741 1.00 94.56 91 GLU A N 1
ATOM 705 C CA . GLU A 1 91 ? -5.508 3.064 16.608 1.00 94.56 91 GLU A CA 1
ATOM 706 C C . GLU A 1 91 ? -5.087 3.037 15.137 1.00 94.56 91 GLU A C 1
ATOM 708 O O . GLU A 1 91 ? -5.878 2.732 14.242 1.00 94.56 91 GLU A O 1
ATOM 713 N N . THR A 1 92 ? -3.807 3.316 14.893 1.00 95.88 92 THR A N 1
ATOM 714 C CA . THR A 1 92 ? -3.172 3.159 13.583 1.00 95.88 92 THR A CA 1
ATOM 715 C C . THR A 1 92 ? -2.061 2.124 13.650 1.00 95.88 92 THR A C 1
ATOM 717 O O . THR A 1 92 ? -1.227 2.174 14.556 1.00 95.88 92 THR A O 1
ATOM 720 N N . VAL A 1 93 ? -1.986 1.248 12.653 1.00 94.75 93 VAL A N 1
ATOM 721 C CA . VAL A 1 93 ? -0.920 0.250 12.517 1.00 94.75 93 VAL A CA 1
ATOM 722 C C . VAL A 1 93 ? -0.210 0.453 11.187 1.00 94.75 93 VAL A C 1
ATOM 724 O O . VAL A 1 93 ? -0.844 0.544 10.140 1.00 94.75 93 VAL A O 1
ATOM 727 N N . VAL A 1 94 ? 1.121 0.499 11.228 1.00 95.94 94 VAL A N 1
ATOM 728 C CA . VAL A 1 94 ? 1.962 0.621 10.032 1.00 95.94 94 VAL A CA 1
ATOM 729 C C . VAL A 1 94 ? 2.562 -0.739 9.699 1.00 95.94 94 VAL A C 1
ATOM 731 O O . VAL A 1 94 ? 3.234 -1.346 10.534 1.00 95.94 94 VAL A O 1
ATOM 734 N N . LEU A 1 95 ? 2.359 -1.192 8.466 1.00 94.19 95 LEU A N 1
ATOM 735 C CA . LEU A 1 95 ? 3.012 -2.363 7.892 1.00 94.19 95 LEU A CA 1
ATOM 736 C C . LEU A 1 95 ? 4.054 -1.900 6.880 1.00 94.19 95 LEU A C 1
ATOM 738 O O . LEU A 1 95 ? 3.792 -1.008 6.077 1.00 94.19 95 LEU A O 1
ATOM 742 N N . ARG A 1 96 ? 5.238 -2.509 6.924 1.00 95.12 96 ARG A N 1
ATOM 743 C CA . ARG A 1 96 ? 6.333 -2.259 5.985 1.00 95.12 96 ARG A CA 1
ATOM 744 C C . ARG A 1 96 ? 6.823 -3.573 5.409 1.00 95.12 96 ARG A C 1
ATOM 746 O O . ARG A 1 96 ? 6.836 -4.582 6.114 1.00 95.12 96 ARG A O 1
ATOM 753 N N . GLY A 1 97 ? 7.267 -3.544 4.163 1.00 90.12 97 GLY A N 1
ATOM 754 C CA . GLY A 1 97 ? 7.949 -4.669 3.547 1.00 90.12 97 GLY A CA 1
ATOM 755 C C . GLY A 1 97 ? 8.841 -4.233 2.405 1.00 90.12 97 GLY A C 1
ATOM 756 O O . GLY A 1 97 ? 8.478 -3.372 1.604 1.00 90.12 97 GLY A O 1
ATOM 757 N N . ASN A 1 98 ? 10.000 -4.871 2.323 1.00 93.19 98 ASN A N 1
ATOM 758 C CA . ASN A 1 98 ? 10.887 -4.715 1.188 1.00 93.19 98 ASN A CA 1
ATOM 759 C C . ASN A 1 98 ? 10.380 -5.566 0.025 1.00 93.19 98 ASN A C 1
ATOM 761 O O . ASN A 1 98 ? 10.000 -6.723 0.208 1.00 93.19 98 ASN A O 1
ATOM 765 N N . PHE A 1 99 ? 10.420 -5.002 -1.174 1.00 93.50 99 PHE A N 1
ATOM 766 C CA . PHE A 1 99 ? 10.001 -5.660 -2.396 1.00 93.50 99 PHE A CA 1
ATOM 767 C C . PHE A 1 99 ? 11.071 -5.520 -3.478 1.00 93.50 99 PHE A C 1
ATOM 769 O O . PHE A 1 99 ? 11.503 -4.414 -3.811 1.00 93.50 99 PHE A O 1
ATOM 776 N N . THR A 1 100 ? 11.486 -6.651 -4.051 1.00 89.81 100 THR A N 1
ATOM 777 C CA . THR A 1 100 ? 12.409 -6.683 -5.189 1.00 89.81 100 THR A CA 1
ATOM 778 C C . THR A 1 100 ? 11.643 -6.462 -6.488 1.00 89.81 100 THR A C 1
ATOM 780 O O . THR A 1 100 ? 10.7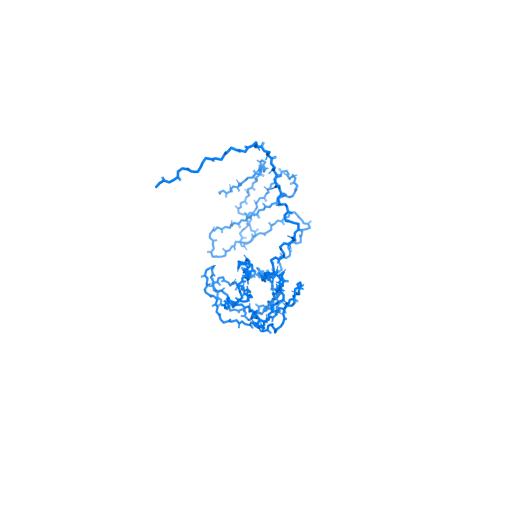41 -7.223 -6.834 1.00 89.81 100 THR A O 1
ATOM 783 N N . LEU A 1 101 ? 12.026 -5.429 -7.231 1.00 87.06 101 LEU A N 1
ATOM 784 C CA . LEU A 1 101 ? 11.395 -5.046 -8.485 1.00 87.06 101 LEU A CA 1
ATOM 785 C C . LEU A 1 101 ? 11.693 -6.083 -9.579 1.00 87.06 101 LEU A C 1
ATOM 787 O O . LEU A 1 101 ? 12.863 -6.348 -9.879 1.00 87.06 101 LEU A O 1
ATOM 791 N N . PRO A 1 102 ? 10.668 -6.664 -10.222 1.00 80.75 102 PRO A N 1
ATOM 792 C CA . PRO A 1 102 ? 10.880 -7.568 -11.341 1.00 80.75 102 PRO A CA 1
ATOM 793 C C . PRO A 1 102 ? 11.249 -6.800 -12.610 1.00 80.75 102 PRO A C 1
ATOM 795 O O . PRO A 1 102 ? 10.817 -5.670 -12.838 1.00 80.75 102 PRO A O 1
ATOM 798 N N . LYS A 1 103 ? 11.990 -7.464 -13.499 1.00 77.31 103 LYS A N 1
ATOM 799 C CA . LYS A 1 103 ? 12.187 -6.996 -14.875 1.00 77.31 103 LYS A CA 1
ATOM 800 C C . LYS A 1 103 ? 10.965 -7.392 -15.696 1.00 77.31 103 LYS A C 1
ATOM 802 O O . LYS A 1 103 ? 10.881 -8.525 -16.162 1.00 77.31 103 LYS A O 1
ATOM 807 N N . THR A 1 104 ? 10.006 -6.484 -15.814 1.00 74.50 104 THR A N 1
ATOM 808 C CA . THR A 1 104 ? 8.749 -6.714 -16.532 1.00 74.50 104 THR A CA 1
ATOM 809 C C . THR A 1 104 ? 8.341 -5.470 -17.314 1.00 74.50 104 THR A C 1
ATOM 811 O O . THR A 1 104 ? 8.548 -4.351 -16.851 1.00 74.50 104 THR A O 1
ATOM 814 N N . ASP A 1 105 ? 7.739 -5.678 -18.485 1.00 70.56 105 ASP A N 1
ATOM 815 C CA . ASP A 1 105 ? 7.137 -4.612 -19.298 1.00 70.56 105 ASP A CA 1
ATOM 816 C C . ASP A 1 105 ? 5.696 -4.294 -18.852 1.00 70.56 105 ASP A C 1
ATOM 818 O O . ASP A 1 105 ? 5.055 -3.365 -19.348 1.00 70.56 105 ASP A O 1
ATOM 822 N N . VAL A 1 106 ? 5.161 -5.082 -17.915 1.00 75.38 106 VAL A N 1
ATOM 823 C CA . VAL A 1 106 ? 3.818 -4.915 -17.361 1.00 75.38 106 VAL A CA 1
ATOM 824 C C . VAL A 1 106 ? 3.879 -3.927 -16.192 1.00 75.38 106 VAL A C 1
ATOM 826 O O . VAL A 1 106 ? 4.751 -4.057 -15.334 1.00 75.38 106 VAL A O 1
ATOM 829 N N . PRO A 1 107 ? 2.957 -2.950 -16.094 1.00 82.88 107 PRO A N 1
ATOM 830 C CA . PRO A 1 107 ? 2.962 -2.014 -14.977 1.00 82.88 107 PRO A CA 1
ATOM 831 C C . PRO A 1 107 ? 2.764 -2.748 -13.647 1.00 82.88 107 PRO A C 1
ATOM 833 O O . PRO A 1 107 ? 1.876 -3.591 -13.528 1.00 82.88 107 PRO A O 1
ATOM 836 N N . LEU A 1 108 ? 3.571 -2.391 -12.652 1.00 86.94 108 LEU A N 1
ATOM 837 C CA . LEU A 1 108 ? 3.449 -2.873 -11.281 1.00 86.94 108 LEU A CA 1
ATOM 838 C C . LEU A 1 108 ? 2.570 -1.913 -10.469 1.00 86.94 108 LEU A C 1
ATOM 840 O O . LEU A 1 108 ? 2.641 -0.692 -10.617 1.00 86.94 108 LEU A O 1
ATOM 844 N N . TYR A 1 109 ? 1.760 -2.474 -9.588 1.00 90.56 109 TYR A N 1
ATOM 845 C CA . TYR A 1 109 ? 1.013 -1.768 -8.562 1.00 90.56 109 TYR A CA 1
ATOM 846 C C . TYR A 1 109 ? 1.268 -2.458 -7.224 1.00 90.56 109 TYR A C 1
ATOM 848 O O . TYR A 1 109 ? 1.512 -3.663 -7.167 1.00 90.56 109 TYR A O 1
ATOM 856 N N . PHE A 1 110 ? 1.199 -1.689 -6.149 1.00 93.88 110 PHE A N 1
ATOM 857 C CA . PHE A 1 110 ? 1.102 -2.198 -4.794 1.00 93.88 110 PHE A CA 1
ATOM 858 C C . PHE A 1 110 ? -0.332 -2.057 -4.330 1.00 93.88 110 PHE A C 1
ATOM 860 O O . PHE A 1 110 ? -0.978 -1.048 -4.612 1.00 93.88 110 PHE A O 1
ATOM 867 N N . MET A 1 111 ? -0.821 -3.053 -3.611 1.00 94.50 111 MET A N 1
ATOM 868 C CA . MET A 1 111 ? -2.147 -3.017 -3.024 1.00 94.50 111 MET A CA 1
ATOM 869 C C . MET A 1 111 ? -2.057 -3.434 -1.566 1.00 94.50 111 MET A C 1
ATOM 871 O O . MET A 1 111 ? -1.520 -4.491 -1.251 1.00 94.50 111 MET A O 1
ATOM 875 N N . ALA A 1 112 ? -2.569 -2.591 -0.685 1.00 95.12 112 ALA A N 1
ATOM 876 C CA . ALA A 1 112 ? -2.709 -2.888 0.727 1.00 95.12 112 ALA A CA 1
ATOM 877 C C . ALA A 1 112 ? -4.166 -3.251 1.003 1.00 95.12 112 ALA A C 1
ATOM 879 O O . ALA A 1 112 ? -5.055 -2.560 0.508 1.00 95.12 112 ALA A O 1
ATOM 880 N N . ILE A 1 113 ? -4.393 -4.318 1.768 1.00 94.94 113 ILE A N 1
ATOM 881 C CA . ILE A 1 113 ? -5.727 -4.739 2.209 1.00 94.94 113 ILE A CA 1
ATOM 882 C C . ILE A 1 113 ? -5.686 -5.035 3.703 1.00 94.94 113 ILE A C 1
ATOM 884 O O . ILE A 1 113 ? -4.809 -5.771 4.166 1.00 94.94 113 ILE A O 1
ATOM 888 N N . ILE A 1 114 ? -6.650 -4.486 4.435 1.00 95.06 114 ILE A N 1
ATOM 889 C CA . ILE A 1 114 ? -7.000 -4.911 5.786 1.00 95.06 114 ILE A CA 1
ATOM 890 C C . ILE A 1 114 ? -8.295 -5.730 5.744 1.00 95.06 114 ILE A C 1
ATOM 892 O O . ILE A 1 114 ? -9.170 -5.445 4.939 1.00 95.06 114 ILE A O 1
ATOM 896 N N . ASP A 1 115 ? -8.367 -6.786 6.553 1.00 92.69 115 ASP A N 1
ATOM 897 C CA . ASP A 1 115 ? -9.479 -7.748 6.580 1.00 92.69 115 ASP A CA 1
ATOM 898 C C . ASP A 1 115 ? -9.851 -8.341 5.205 1.00 92.69 115 ASP A C 1
ATOM 900 O O . ASP A 1 115 ? -11.001 -8.361 4.779 1.00 92.69 115 ASP A O 1
ATOM 904 N N . GLU A 1 116 ? -8.863 -8.871 4.480 1.00 86.12 116 GLU A N 1
ATOM 905 C CA . GLU A 1 116 ? -9.093 -9.463 3.149 1.00 86.12 116 GLU A CA 1
ATOM 906 C C . GLU A 1 116 ? -10.115 -10.612 3.148 1.00 86.12 116 GLU A C 1
ATOM 908 O O . GLU A 1 116 ? -10.813 -10.830 2.158 1.00 86.12 116 GLU A O 1
ATOM 913 N N . ALA A 1 117 ? -10.203 -11.357 4.250 1.00 86.19 117 ALA A N 1
ATOM 914 C CA . ALA A 1 117 ? -11.153 -12.452 4.391 1.00 86.19 117 ALA A CA 1
ATOM 915 C C . ALA A 1 117 ? -12.588 -11.968 4.679 1.00 86.19 117 ALA A C 1
ATOM 917 O O . ALA A 1 117 ? -13.494 -12.805 4.684 1.00 86.19 117 ALA A O 1
ATOM 918 N N . GLN A 1 118 ? -12.787 -10.657 4.882 1.00 85.62 118 GLN A N 1
ATOM 919 C CA . GLN A 1 118 ? -14.059 -10.041 5.265 1.00 85.62 118 GLN A CA 1
ATOM 920 C C . GLN A 1 118 ? -14.671 -10.754 6.478 1.00 85.62 118 GLN A C 1
ATOM 922 O O . GLN A 1 118 ? -15.847 -11.128 6.486 1.00 85.62 118 GLN A O 1
ATOM 927 N N . GLU A 1 119 ? -13.834 -11.041 7.483 1.00 86.00 119 GLU A N 1
ATOM 928 C CA . GLU A 1 119 ? -14.278 -11.702 8.714 1.00 86.00 119 GLU A CA 1
ATOM 929 C C . GLU A 1 119 ? -15.084 -10.744 9.600 1.00 86.00 119 GLU A C 1
ATOM 931 O O . GLU A 1 119 ? -15.889 -11.187 10.427 1.00 86.00 119 GLU A O 1
ATOM 936 N N . ILE A 1 120 ? -14.881 -9.439 9.422 1.00 85.38 120 ILE A N 1
ATOM 937 C CA . ILE A 1 120 ? -15.569 -8.367 10.120 1.00 85.38 120 ILE A CA 1
ATOM 938 C C . ILE A 1 120 ? -16.499 -7.677 9.123 1.00 85.38 120 ILE A C 1
ATOM 940 O O . ILE A 1 120 ? -16.090 -7.277 8.045 1.00 85.38 120 ILE A O 1
ATOM 944 N N . LEU A 1 121 ? -17.778 -7.545 9.485 1.00 85.75 121 LEU A N 1
ATOM 945 C CA . LEU A 1 121 ? -18.728 -6.780 8.680 1.00 85.75 121 LEU A CA 1
ATOM 946 C C . LEU A 1 121 ? -18.614 -5.298 9.029 1.00 85.75 121 LEU A C 1
ATOM 948 O O . LEU A 1 121 ? -18.891 -4.909 10.170 1.00 85.75 121 LEU A O 1
ATOM 952 N N . GLU A 1 122 ? -18.275 -4.484 8.038 1.00 81.69 122 GLU A N 1
ATOM 953 C CA . GLU A 1 122 ? -17.979 -3.069 8.227 1.00 81.69 122 GLU A CA 1
ATOM 954 C C . GLU A 1 122 ? -19.051 -2.159 7.625 1.00 81.69 122 GLU A C 1
ATOM 956 O O . GLU A 1 122 ? -19.837 -2.546 6.756 1.00 81.69 122 GLU A O 1
ATOM 961 N N . VAL A 1 123 ? -19.114 -0.910 8.097 1.00 80.69 123 VAL A N 1
ATOM 962 C CA . VAL A 1 123 ? -20.037 0.092 7.528 1.00 80.69 123 VAL A CA 1
ATOM 963 C C . VAL A 1 123 ? -19.651 0.425 6.089 1.00 80.69 123 VAL A C 1
ATOM 965 O O . VAL A 1 123 ? -20.510 0.692 5.243 1.00 80.69 123 VAL A O 1
ATOM 968 N N . VAL A 1 124 ? -18.348 0.432 5.822 1.00 78.50 124 VAL A N 1
ATOM 969 C CA . VAL A 1 124 ? -17.761 0.729 4.527 1.00 78.50 124 VAL A CA 1
ATOM 970 C C . VAL A 1 124 ? -16.721 -0.351 4.272 1.00 78.50 124 VAL A C 1
ATOM 972 O O . VAL A 1 124 ? -15.774 -0.475 5.017 1.00 78.50 124 VAL A O 1
ATOM 975 N N . GLU A 1 125 ? -16.916 -1.156 3.232 1.00 82.00 125 GLU A N 1
ATOM 976 C CA . GLU A 1 125 ? -15.954 -2.210 2.856 1.00 82.00 125 GLU A CA 1
ATOM 977 C C . GLU A 1 125 ? -14.909 -1.692 1.852 1.00 82.00 125 GLU A C 1
ATOM 979 O O . GLU A 1 125 ? -13.872 -2.298 1.601 1.00 82.00 125 GLU A O 1
ATOM 984 N N . GLN A 1 126 ? -15.197 -0.565 1.197 1.00 81.50 126 GLN A N 1
ATOM 985 C CA . GLN A 1 126 ? -14.389 -0.063 0.080 1.00 81.50 126 GLN A CA 1
ATOM 986 C C . GLN A 1 126 ? -13.103 0.640 0.535 1.00 81.50 126 GLN A C 1
ATOM 988 O O . GLN A 1 126 ? -12.171 0.765 -0.256 1.00 81.50 126 GLN A O 1
ATOM 993 N N . ASN A 1 127 ? -13.045 1.105 1.783 1.00 80.88 127 ASN A N 1
ATOM 994 C CA . ASN A 1 127 ? -11.879 1.750 2.395 1.00 80.88 127 ASN A CA 1
ATOM 995 C C . ASN A 1 127 ? -10.878 0.747 2.989 1.00 80.88 127 ASN A C 1
ATOM 997 O O . ASN A 1 127 ? -9.760 1.147 3.313 1.00 80.88 127 ASN A O 1
ATOM 1001 N N . ASN A 1 128 ? -11.210 -0.545 3.023 1.00 89.25 128 ASN A N 1
ATOM 1002 C CA . ASN A 1 128 ? -10.309 -1.617 3.453 1.00 89.25 128 ASN A CA 1
ATOM 1003 C C . ASN A 1 128 ? -9.138 -1.872 2.510 1.00 89.25 128 ASN A C 1
ATOM 1005 O O . ASN A 1 128 ? -8.244 -2.658 2.826 1.00 89.25 128 ASN A O 1
ATOM 1009 N N . SER A 1 129 ? -9.114 -1.217 1.348 1.00 92.62 129 SER A N 1
ATOM 1010 C CA . SER A 1 129 ? -8.037 -1.378 0.385 1.00 92.62 129 SER A CA 1
ATOM 1011 C C . SER A 1 129 ? -7.558 -0.054 -0.189 1.00 92.62 129 SER A C 1
ATOM 1013 O O . SER A 1 129 ? -8.331 0.873 -0.423 1.00 92.62 129 SER A O 1
ATOM 1015 N N . ALA A 1 130 ? -6.260 0.010 -0.468 1.00 89.00 130 ALA A N 1
ATOM 1016 C CA . ALA A 1 130 ? -5.663 1.075 -1.257 1.00 89.00 130 ALA A CA 1
ATOM 1017 C C . ALA A 1 130 ? -4.755 0.466 -2.319 1.00 89.00 130 ALA A C 1
ATOM 1019 O O . ALA A 1 130 ? -4.053 -0.511 -2.063 1.00 89.00 130 ALA A O 1
ATOM 1020 N N . THR A 1 131 ? -4.750 1.062 -3.510 1.00 91.19 131 THR A N 1
ATOM 1021 C CA . THR A 1 131 ? -3.864 0.663 -4.607 1.00 91.19 131 THR A CA 1
ATOM 1022 C C . THR A 1 131 ? -3.004 1.840 -5.030 1.00 91.19 131 THR A C 1
ATOM 1024 O O . THR A 1 131 ? -3.502 2.936 -5.283 1.00 91.19 131 THR A O 1
ATOM 1027 N N . LEU A 1 132 ? -1.708 1.594 -5.162 1.00 88.31 132 LEU A N 1
ATOM 1028 C CA . LEU A 1 132 ? -0.713 2.553 -5.598 1.00 88.31 132 LEU A CA 1
ATOM 1029 C C . LEU A 1 132 ? -0.007 2.005 -6.828 1.00 88.31 132 LEU A C 1
ATOM 1031 O O . LEU A 1 132 ? 0.616 0.948 -6.783 1.00 88.31 132 LEU A O 1
ATOM 1035 N N . LYS A 1 133 ? -0.060 2.734 -7.940 1.00 88.56 133 LYS A N 1
ATOM 1036 C CA . LYS A 1 133 ? 0.753 2.386 -9.104 1.00 88.56 133 LYS A CA 1
ATOM 1037 C C . LYS A 1 133 ? 2.223 2.594 -8.759 1.00 88.56 133 LYS A C 1
ATOM 1039 O O . LYS A 1 133 ? 2.614 3.712 -8.429 1.00 88.56 133 LYS A O 1
ATOM 1044 N N . TYR A 1 134 ? 3.033 1.550 -8.903 1.00 83.81 134 TYR A N 1
ATOM 1045 C CA . TYR A 1 134 ? 4.473 1.720 -8.932 1.00 83.81 134 TYR A CA 1
ATOM 1046 C C . TYR A 1 134 ? 4.818 2.422 -10.243 1.00 83.81 134 TYR A C 1
ATOM 1048 O O . TYR A 1 134 ? 4.758 1.854 -11.337 1.00 83.81 134 TYR A O 1
ATOM 1056 N N . GLY A 1 135 ? 5.121 3.709 -10.141 1.00 70.81 135 GLY A N 1
ATOM 1057 C CA . GLY A 1 135 ? 5.897 4.358 -11.172 1.00 70.81 135 GLY A CA 1
ATOM 1058 C C . GLY A 1 135 ? 7.336 3.948 -10.936 1.00 70.81 135 GLY A C 1
ATOM 1059 O O . GLY A 1 135 ? 7.862 4.184 -9.849 1.00 70.81 135 GLY A O 1
ATOM 1060 N N . THR A 1 136 ? 8.020 3.439 -11.960 1.00 45.66 136 THR A N 1
ATOM 1061 C CA . THR A 1 136 ? 9.417 3.847 -12.107 1.00 45.66 136 THR A CA 1
ATOM 1062 C C . THR A 1 136 ? 9.422 5.347 -11.844 1.00 45.66 136 THR A C 1
ATOM 1064 O O . THR A 1 136 ? 8.793 6.097 -12.599 1.00 45.66 136 THR A O 1
ATOM 1067 N N . ILE A 1 137 ? 10.097 5.793 -10.780 1.00 37.53 137 ILE A N 1
ATOM 1068 C CA . ILE A 1 137 ? 10.804 7.063 -10.887 1.00 37.53 137 ILE A CA 1
ATOM 1069 C C . ILE A 1 137 ? 11.486 6.928 -12.241 1.00 37.53 137 ILE A C 1
ATOM 1071 O O . ILE A 1 137 ? 12.246 5.976 -12.439 1.00 37.53 137 ILE A O 1
ATOM 1075 N N . ALA A 1 138 ? 11.054 7.734 -13.217 1.00 30.95 138 ALA A N 1
ATOM 1076 C CA . ALA A 1 138 ? 11.728 7.815 -14.500 1.00 30.95 138 ALA A CA 1
ATOM 1077 C C . ALA A 1 138 ? 13.214 7.797 -14.172 1.00 30.95 138 ALA A C 1
ATOM 1079 O O . ALA A 1 138 ? 13.614 8.558 -13.292 1.00 30.95 138 ALA A O 1
ATOM 1080 N N . ASN A 1 139 ? 13.960 6.837 -14.725 1.00 30.12 139 ASN A N 1
ATOM 1081 C CA . ASN A 1 139 ? 15.366 6.666 -14.390 1.00 30.12 139 ASN A CA 1
ATOM 1082 C C . ASN A 1 139 ? 16.017 8.033 -14.200 1.00 30.12 139 ASN A C 1
ATOM 1084 O O . ASN A 1 139 ? 15.975 8.848 -15.120 1.00 30.12 139 ASN A O 1
ATOM 1088 N N . SER A 1 140 ? 16.596 8.220 -13.012 1.00 32.97 140 SER A N 1
ATOM 1089 C CA . SER A 1 140 ? 17.444 9.337 -12.601 1.00 32.97 140 SER A CA 1
ATOM 1090 C C . SER A 1 140 ? 16.806 10.730 -12.592 1.00 32.97 140 SER A C 1
ATOM 1092 O O . SER A 1 140 ? 16.170 11.159 -13.539 1.00 32.97 140 SER A O 1
ATOM 1094 N N . GLU A 1 141 ? 17.046 11.476 -11.515 1.00 40.53 141 GLU A N 1
ATOM 1095 C CA . GLU A 1 141 ? 17.539 12.856 -11.616 1.00 40.53 141 GLU A CA 1
ATOM 1096 C C . GLU A 1 141 ? 17.052 13.717 -12.803 1.00 40.53 141 GLU A C 1
ATOM 1098 O O . GLU A 1 141 ? 17.837 14.302 -13.531 1.00 40.53 141 GLU A O 1
ATOM 1103 N N . GLU A 1 142 ? 15.750 13.924 -12.928 1.00 36.00 142 GLU A N 1
ATOM 1104 C CA . GLU A 1 142 ? 15.229 15.252 -13.245 1.00 36.00 142 GLU A CA 1
ATOM 1105 C C . GLU A 1 142 ? 14.228 15.601 -12.148 1.00 36.00 142 GLU A C 1
ATOM 1107 O O . GLU A 1 142 ? 13.019 15.732 -12.326 1.00 36.00 142 GLU A O 1
ATOM 1112 N N . LEU A 1 143 ? 14.795 15.788 -10.950 1.00 35.12 143 LEU A N 1
ATOM 1113 C CA . LEU A 1 143 ? 14.442 16.947 -10.142 1.00 35.12 143 LEU A CA 1
ATOM 1114 C C . LEU A 1 143 ? 14.328 18.123 -11.117 1.00 35.12 143 LEU A C 1
ATOM 1116 O O . LEU A 1 143 ? 15.334 18.700 -11.532 1.00 35.12 143 LEU A O 1
ATOM 1120 N N . LEU A 1 144 ? 13.096 18.435 -11.519 1.00 42.16 144 LEU A N 1
ATOM 1121 C CA . LEU A 1 144 ? 12.738 19.689 -12.153 1.00 42.16 144 LEU A CA 1
ATOM 1122 C C . LEU A 1 144 ? 13.097 20.775 -11.144 1.00 42.16 144 LEU A C 1
ATOM 1124 O O . LEU A 1 144 ? 12.277 21.219 -10.342 1.00 42.16 144 LEU A O 1
ATOM 1128 N N . SER A 1 145 ? 14.371 21.160 -11.141 1.00 34.69 145 SER A N 1
ATOM 1129 C CA . SER A 1 145 ? 14.829 22.375 -10.513 1.00 34.69 145 SER A CA 1
ATOM 1130 C C . SER A 1 145 ? 14.110 23.498 -11.250 1.00 34.69 145 SER A C 1
ATOM 1132 O O . SER A 1 145 ? 14.453 23.914 -12.358 1.00 34.69 145 SER A O 1
ATOM 1134 N N . VAL A 1 146 ? 13.015 23.945 -10.642 1.00 40.19 146 VAL A N 1
ATOM 1135 C CA . VAL A 1 146 ? 12.288 25.155 -11.004 1.00 40.19 146 VAL A CA 1
ATOM 1136 C C . VAL A 1 146 ? 13.220 26.327 -10.709 1.00 40.19 146 VAL A C 1
ATOM 1138 O O . VAL A 1 146 ? 13.095 27.012 -9.701 1.00 40.19 146 VAL A O 1
ATOM 1141 N N . GLN A 1 147 ? 14.218 26.529 -11.563 1.00 38.31 147 GLN A N 1
ATOM 1142 C CA . GLN A 1 147 ? 15.016 27.749 -11.566 1.00 38.31 147 GLN A CA 1
ATOM 1143 C C . GLN A 1 147 ? 14.916 28.499 -12.895 1.00 38.31 147 GLN A C 1
ATOM 1145 O O . GLN A 1 147 ? 15.047 29.717 -12.882 1.00 38.31 147 GLN A O 1
ATOM 1150 N N . ASN A 1 148 ? 14.550 27.848 -14.011 1.00 43.19 148 ASN A N 1
ATOM 1151 C CA . ASN A 1 148 ? 14.668 28.480 -15.336 1.00 43.19 148 ASN A CA 1
ATOM 1152 C C . ASN A 1 148 ? 13.422 28.473 -16.243 1.00 43.19 148 ASN A C 1
ATOM 1154 O O . ASN A 1 148 ? 13.567 28.722 -17.432 1.00 43.19 148 ASN A O 1
ATOM 1158 N N . LYS A 1 149 ? 12.194 28.275 -15.729 1.00 54.72 149 LYS A N 1
ATOM 1159 C CA . LYS A 1 149 ? 10.931 28.364 -16.520 1.00 54.72 149 LYS A CA 1
ATOM 1160 C C . LYS A 1 149 ? 10.882 27.475 -17.782 1.00 54.72 149 LYS A C 1
ATOM 1162 O O . LYS A 1 149 ? 10.072 27.722 -18.672 1.00 54.72 149 LYS A O 1
ATOM 1167 N N . LEU A 1 150 ? 11.736 26.459 -17.866 1.00 53.44 150 LEU A N 1
ATOM 1168 C CA . LEU A 1 150 ? 11.842 25.553 -19.005 1.00 53.44 150 LEU A CA 1
ATOM 1169 C C . LEU A 1 150 ? 11.534 24.132 -18.538 1.00 53.44 150 LEU A C 1
ATOM 1171 O O . LEU A 1 150 ? 12.028 23.702 -17.497 1.00 53.44 150 LEU A O 1
ATOM 1175 N N . LEU A 1 151 ? 10.704 23.436 -19.311 1.00 57.78 151 LEU A N 1
ATOM 1176 C CA . LEU A 1 151 ? 10.388 22.023 -19.143 1.00 57.78 151 LEU A CA 1
ATOM 1177 C C . LEU A 1 151 ? 11.065 21.266 -20.284 1.00 57.78 151 LEU A C 1
ATOM 1179 O O . LEU A 1 151 ? 10.774 21.537 -21.450 1.00 57.78 151 LEU A O 1
ATOM 1183 N N . PHE A 1 152 ? 11.943 20.327 -19.949 1.00 57.97 152 PHE A N 1
ATOM 1184 C CA . PHE A 1 152 ? 12.509 19.398 -20.920 1.00 57.97 152 PHE A CA 1
ATOM 1185 C C . PHE A 1 152 ? 11.721 18.089 -20.866 1.00 57.97 152 PHE A C 1
ATOM 1187 O O . PHE A 1 152 ? 11.331 17.626 -19.799 1.00 57.97 152 PHE A O 1
ATOM 1194 N N . ALA A 1 153 ? 11.431 17.526 -22.036 1.00 58.66 153 ALA A N 1
ATOM 1195 C CA . ALA A 1 153 ? 10.796 16.225 -22.171 1.00 58.66 153 ALA A CA 1
ATOM 1196 C C . ALA A 1 153 ? 11.485 15.476 -23.312 1.00 58.66 153 ALA A C 1
ATOM 1198 O O . ALA A 1 153 ? 11.622 16.011 -24.415 1.00 58.66 153 ALA A O 1
ATOM 1199 N N . TYR A 1 154 ? 11.9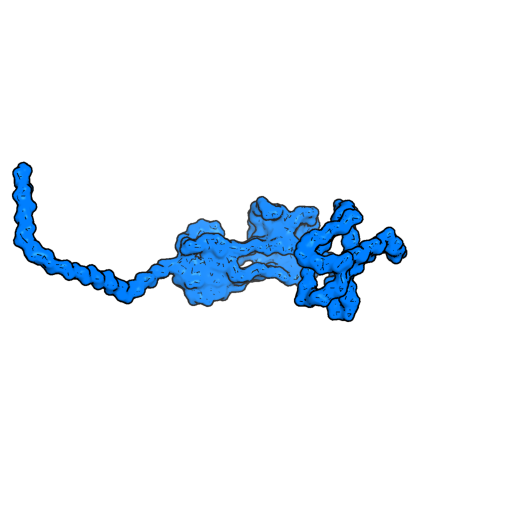20 14.248 -23.045 1.00 55.09 154 TYR A N 1
ATOM 1200 C CA . TYR A 1 154 ? 12.603 13.408 -24.025 1.00 55.09 154 TYR A CA 1
ATOM 1201 C C . TYR A 1 154 ? 11.619 12.408 -24.646 1.00 55.09 154 TYR A C 1
ATOM 1203 O O . TYR A 1 154 ? 10.738 11.899 -23.946 1.00 55.09 154 TYR A O 1
ATOM 1211 N N . PRO A 1 155 ? 11.725 12.126 -25.958 1.00 49.22 155 PRO A N 1
ATOM 1212 C CA . PRO A 1 155 ? 10.828 11.192 -26.619 1.00 49.22 155 PRO A CA 1
ATOM 1213 C C . PRO A 1 155 ? 10.990 9.782 -26.045 1.00 49.22 155 PRO A C 1
ATOM 1215 O O . PRO A 1 155 ? 12.100 9.289 -25.850 1.00 49.22 155 PRO A O 1
ATOM 1218 N N . ASN A 1 156 ? 9.857 9.124 -25.806 1.00 49.66 156 ASN A N 1
ATOM 1219 C CA . ASN A 1 156 ? 9.819 7.710 -25.467 1.00 49.66 156 ASN A CA 1
ATOM 1220 C C . ASN A 1 156 ? 10.240 6.899 -26.710 1.00 49.66 156 ASN A C 1
ATOM 1222 O O . ASN A 1 156 ? 9.563 7.008 -27.732 1.00 49.66 156 ASN A O 1
ATOM 1226 N N . PRO A 1 157 ? 11.293 6.060 -26.649 1.00 44.50 157 PRO A N 1
ATOM 1227 C CA . PRO A 1 157 ? 11.774 5.302 -27.809 1.00 44.50 157 PRO A CA 1
ATOM 1228 C C . PRO A 1 157 ? 10.781 4.250 -28.334 1.00 44.50 157 PRO A C 1
ATOM 1230 O O . PRO A 1 157 ? 11.038 3.635 -29.364 1.00 44.50 157 PRO A O 1
ATOM 1233 N N . VAL A 1 158 ? 9.659 4.035 -27.641 1.00 39.56 158 VAL A N 1
ATOM 1234 C CA . VAL A 1 158 ? 8.640 3.023 -27.964 1.00 39.56 158 VAL A CA 1
ATOM 1235 C C . VAL A 1 158 ? 7.320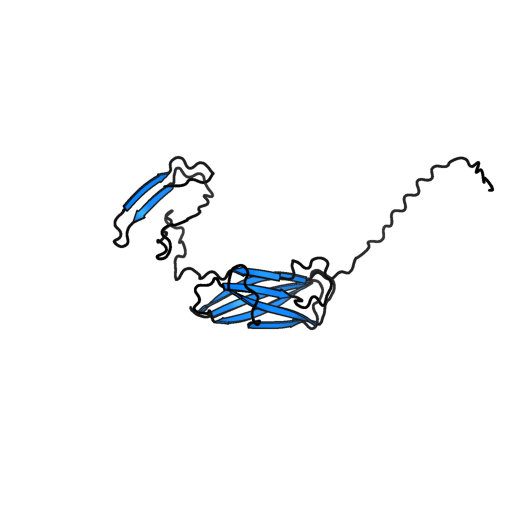 3.653 -28.438 1.00 39.56 158 VAL A C 1
ATOM 1237 O O . VAL A 1 158 ? 6.407 2.944 -28.850 1.00 39.56 158 VAL A O 1
ATOM 1240 N N . SER A 1 159 ? 7.193 4.984 -28.400 1.00 48.31 159 SER A N 1
ATOM 1241 C CA . SER A 1 159 ? 5.972 5.694 -28.797 1.00 48.31 159 SER A CA 1
ATOM 1242 C C . SER A 1 159 ? 6.290 6.781 -29.816 1.00 48.31 159 SER A C 1
ATOM 1244 O O . SER A 1 159 ? 7.109 7.658 -29.559 1.00 48.31 159 SER A O 1
ATOM 1246 N N . GLU A 1 160 ? 5.581 6.776 -30.946 1.00 51.31 160 GLU A N 1
ATOM 1247 C CA . GLU A 1 160 ? 5.646 7.855 -31.946 1.00 51.31 160 GLU A CA 1
ATOM 1248 C C . GLU A 1 160 ? 5.000 9.161 -31.449 1.00 51.31 160 GLU A C 1
ATOM 1250 O O . GLU A 1 160 ? 5.124 10.207 -32.082 1.00 51.31 160 GLU A O 1
ATOM 1255 N N . VAL A 1 161 ? 4.313 9.112 -30.302 1.00 49.91 161 VAL A N 1
ATOM 1256 C CA . VAL A 1 161 ? 3.602 10.244 -29.705 1.00 49.91 161 VAL A CA 1
ATOM 1257 C C . VAL A 1 161 ? 4.201 10.583 -28.342 1.00 49.91 161 VAL A C 1
ATOM 1259 O O . VAL A 1 161 ? 4.305 9.720 -27.465 1.00 49.91 161 VAL A O 1
ATOM 1262 N N . LEU A 1 162 ? 4.536 11.861 -28.145 1.00 57.94 162 LEU A N 1
ATOM 1263 C CA . LEU A 1 162 ? 4.896 12.439 -26.851 1.00 57.94 162 LEU A CA 1
ATOM 1264 C C . LEU A 1 162 ? 3.706 13.243 -26.317 1.00 57.94 162 LEU A C 1
ATOM 1266 O O . LEU A 1 162 ? 3.356 14.285 -26.865 1.00 57.94 162 LEU A O 1
ATOM 1270 N N . ASN A 1 163 ? 3.098 12.767 -25.232 1.00 60.03 163 ASN A N 1
ATOM 1271 C CA . ASN A 1 163 ? 2.038 13.489 -24.534 1.00 60.03 163 ASN A CA 1
ATOM 1272 C C . ASN A 1 163 ? 2.622 14.181 -23.303 1.00 60.03 163 ASN A C 1
ATOM 1274 O O . ASN A 1 163 ? 3.200 13.520 -22.444 1.00 60.03 163 ASN A O 1
ATOM 1278 N N . PHE A 1 164 ? 2.418 15.490 -23.179 1.00 59.75 164 PHE A N 1
ATOM 1279 C CA . PHE A 1 164 ? 2.706 16.233 -21.956 1.00 59.75 164 PHE A CA 1
ATOM 1280 C C . PHE A 1 164 ? 1.462 17.007 -21.521 1.00 59.75 164 PHE A C 1
ATOM 1282 O O . PHE A 1 164 ? 0.683 17.488 -22.342 1.00 59.75 164 PHE A O 1
ATOM 1289 N N . SER A 1 165 ? 1.252 17.097 -20.211 1.00 56.78 165 SER A N 1
ATOM 1290 C CA . SER A 1 165 ? 0.204 17.917 -19.603 1.00 56.78 165 SER A CA 1
ATOM 1291 C C . SER A 1 165 ? 0.874 18.956 -18.723 1.00 56.78 165 SER A C 1
ATOM 1293 O O . SER A 1 165 ? 1.789 18.629 -17.972 1.00 56.78 165 SER A O 1
ATOM 1295 N N . TYR A 1 166 ? 0.429 20.203 -18.815 1.00 60.41 166 TYR A N 1
ATOM 1296 C CA . TYR A 1 166 ? 0.958 21.295 -18.011 1.00 60.41 166 TYR A CA 1
ATOM 1297 C C . TYR A 1 166 ? -0.192 22.030 -17.325 1.00 60.41 166 TYR A C 1
ATOM 1299 O O . TYR A 1 166 ? -1.299 22.124 -17.858 1.00 60.41 166 TYR A O 1
ATOM 1307 N N . ARG A 1 167 ? 0.074 22.559 -16.131 1.00 58.41 167 ARG A N 1
ATOM 1308 C CA . ARG A 1 167 ? -0.824 23.469 -15.421 1.00 58.41 167 ARG A CA 1
ATOM 1309 C C . ARG A 1 167 ? -0.030 24.709 -15.055 1.00 58.41 167 ARG A C 1
ATOM 1311 O O . ARG A 1 167 ? 1.040 24.608 -14.466 1.00 58.41 167 ARG A O 1
ATOM 1318 N N . LEU A 1 168 ? -0.550 25.871 -15.425 1.00 56.25 168 LEU A N 1
ATOM 1319 C CA . LEU A 1 168 ? 0.043 27.151 -15.066 1.00 56.25 168 LEU A CA 1
ATOM 1320 C C . LEU A 1 168 ? -0.713 27.715 -13.865 1.00 56.25 168 LEU A C 1
ATOM 1322 O O . LEU A 1 168 ? -1.937 27.815 -13.902 1.00 56.25 168 LEU A O 1
ATOM 1326 N N . GLU A 1 169 ? 0.008 28.079 -12.808 1.00 47.84 169 GLU A N 1
ATOM 1327 C CA . GLU A 1 169 ? -0.586 28.696 -11.611 1.00 47.84 169 GLU A CA 1
ATOM 1328 C C . GLU A 1 169 ? -0.821 30.207 -11.775 1.00 47.84 169 GLU A C 1
ATOM 1330 O O . GLU A 1 169 ? -1.635 30.784 -11.064 1.00 47.84 169 GLU A O 1
ATOM 1335 N N . ASN A 1 170 ? -0.150 30.840 -12.744 1.00 51.50 170 ASN A N 1
ATOM 1336 C CA . ASN A 1 170 ? -0.228 32.276 -13.024 1.00 51.50 170 ASN A CA 1
ATOM 1337 C C . ASN A 1 170 ? -0.614 32.544 -14.489 1.00 51.50 170 ASN A C 1
ATOM 1339 O O . ASN A 1 170 ? -0.493 31.668 -15.344 1.00 51.50 170 ASN A O 1
ATOM 1343 N N . SER A 1 171 ? -1.037 33.772 -14.804 1.00 56.72 171 SER A N 1
ATOM 1344 C CA . SER A 1 171 ? -1.265 34.217 -16.184 1.00 56.72 171 SER A CA 1
ATOM 1345 C C . SER A 1 171 ? 0.072 34.465 -16.892 1.00 56.72 171 SER A C 1
ATOM 1347 O O . SER A 1 171 ? 0.736 35.473 -16.641 1.00 56.72 171 SER A O 1
ATOM 1349 N N . TRP A 1 172 ? 0.477 33.553 -17.772 1.00 59.41 172 TRP A N 1
ATOM 1350 C CA . TRP A 1 172 ? 1.680 33.706 -18.594 1.00 59.41 172 TRP A CA 1
ATOM 1351 C C . TRP A 1 172 ? 1.328 34.253 -19.973 1.00 59.41 172 TRP A C 1
ATOM 1353 O O . TRP A 1 172 ? 0.270 33.947 -20.519 1.00 59.41 172 TRP A O 1
ATOM 1363 N N . ALA A 1 173 ? 2.235 35.045 -20.549 1.00 53.28 173 ALA A N 1
ATOM 1364 C CA . ALA A 1 173 ? 2.019 35.646 -21.859 1.00 53.28 173 ALA A CA 1
ATOM 1365 C C . ALA A 1 173 ? 1.938 34.597 -22.979 1.00 53.28 173 ALA A C 1
ATOM 1367 O O . ALA A 1 173 ? 1.216 34.835 -23.931 1.00 53.28 173 ALA A O 1
ATOM 1368 N N . GLY A 1 174 ? 2.614 33.448 -22.873 1.00 59.09 174 GLY A N 1
ATOM 1369 C CA . GLY A 1 174 ? 2.594 32.381 -23.879 1.00 59.09 174 GLY A CA 1
ATOM 1370 C C . GLY A 1 174 ? 3.467 31.190 -23.481 1.00 59.09 174 GLY A C 1
ATOM 1371 O O . GLY A 1 174 ? 4.195 31.260 -22.491 1.00 59.09 174 GLY A O 1
ATOM 1372 N N . MET A 1 175 ? 3.392 30.103 -24.253 1.00 62.88 175 MET A N 1
ATOM 1373 C CA . MET A 1 175 ? 4.214 28.901 -24.085 1.00 62.88 175 MET A CA 1
ATOM 1374 C C . MET A 1 175 ? 4.920 28.629 -25.407 1.00 62.88 175 MET A C 1
ATOM 1376 O O . MET A 1 175 ? 4.300 28.639 -26.473 1.00 62.88 175 MET A O 1
ATOM 1380 N N . GLN A 1 176 ? 6.223 28.395 -25.328 1.00 65.88 176 GLN A N 1
ATOM 1381 C CA . GLN A 1 176 ? 7.042 28.031 -26.471 1.00 65.88 176 GLN A CA 1
ATOM 1382 C C . GLN A 1 176 ? 7.446 26.573 -26.318 1.00 65.88 176 GLN A C 1
ATOM 1384 O O . GLN A 1 176 ? 8.059 26.198 -25.321 1.00 65.88 176 GLN A O 1
ATOM 1389 N N . VAL A 1 177 ? 7.080 25.763 -27.307 1.00 68.06 177 VAL A N 1
ATOM 1390 C CA . VAL A 1 177 ? 7.476 24.359 -27.383 1.00 68.06 177 VAL A CA 1
ATOM 1391 C C . VAL A 1 177 ? 8.559 24.246 -28.442 1.00 68.06 177 VAL A C 1
ATOM 1393 O O . VAL A 1 177 ? 8.377 24.660 -29.592 1.00 68.06 177 VAL A O 1
ATOM 1396 N N . GLU A 1 178 ? 9.699 23.695 -28.046 1.00 68.44 178 GLU A N 1
ATOM 1397 C CA . GLU A 1 178 ? 10.831 23.462 -28.932 1.00 68.44 178 GLU A CA 1
ATOM 1398 C C . GLU A 1 178 ? 11.155 21.975 -28.957 1.00 68.44 178 GLU A C 1
ATOM 1400 O O . GLU A 1 178 ? 11.340 21.357 -27.913 1.00 68.44 178 GLU A O 1
ATOM 1405 N N . ILE A 1 179 ? 11.220 21.404 -30.159 1.00 66.38 179 ILE A N 1
ATOM 1406 C CA . ILE A 1 179 ? 11.568 19.996 -30.355 1.00 66.38 179 ILE A CA 1
ATOM 1407 C C . ILE A 1 179 ? 12.971 19.934 -30.942 1.00 66.38 179 ILE A C 1
ATOM 1409 O O . ILE A 1 179 ? 13.253 20.589 -31.950 1.00 66.38 179 ILE A O 1
ATOM 1413 N N . PHE A 1 180 ? 13.834 19.126 -30.335 1.00 64.75 180 PHE A N 1
ATOM 1414 C CA . PHE A 1 180 ? 15.203 18.880 -30.778 1.00 64.75 180 PHE A CA 1
ATOM 1415 C C . PHE A 1 180 ? 15.368 17.403 -31.144 1.00 64.75 180 PHE A C 1
ATOM 1417 O O . PHE A 1 180 ? 14.731 16.539 -30.545 1.00 64.75 180 PHE A O 1
ATOM 1424 N N . ASN A 1 181 ? 16.217 17.099 -32.128 1.00 64.00 181 ASN A N 1
ATOM 1425 C CA . ASN A 1 181 ? 16.614 15.717 -32.397 1.00 64.00 181 ASN A CA 1
ATOM 1426 C C . ASN A 1 181 ? 17.689 15.233 -31.410 1.00 64.00 181 ASN A C 1
ATOM 1428 O O . ASN A 1 181 ? 18.241 16.001 -30.624 1.00 64.00 181 ASN A O 1
ATOM 1432 N N . MET A 1 182 ? 18.046 13.953 -31.529 1.00 58.94 182 MET A N 1
ATOM 1433 C CA . MET A 1 182 ? 19.092 13.284 -30.741 1.00 58.94 182 MET A CA 1
ATOM 1434 C C . MET A 1 182 ? 20.485 13.930 -30.868 1.00 58.94 182 MET A C 1
ATOM 1436 O O . MET A 1 182 ? 21.362 13.658 -30.057 1.00 58.94 182 MET A O 1
ATOM 1440 N N . GLN A 1 183 ? 20.716 14.769 -31.883 1.00 68.56 183 GLN A N 1
ATOM 1441 C CA . GLN A 1 183 ? 21.962 15.518 -32.074 1.00 68.56 183 GLN A CA 1
ATOM 1442 C C . GLN A 1 183 ? 21.882 16.947 -31.504 1.00 68.56 183 GLN A C 1
ATOM 1444 O O . GLN A 1 183 ? 22.771 17.757 -31.761 1.00 68.56 183 GLN A O 1
ATOM 1449 N N . GLY A 1 184 ? 20.810 17.287 -30.779 1.00 60.34 184 GLY A N 1
ATOM 1450 C CA . GLY A 1 184 ? 20.582 18.619 -30.214 1.00 60.34 184 GLY A CA 1
ATOM 1451 C C . GLY A 1 184 ? 20.208 19.684 -31.251 1.00 60.34 184 GLY A C 1
ATOM 1452 O O . GLY A 1 184 ? 20.193 20.874 -30.945 1.00 60.34 184 GLY A O 1
ATOM 1453 N N . LYS A 1 185 ? 19.900 19.296 -32.494 1.00 70.06 185 LYS A N 1
ATOM 1454 C CA . LYS A 1 185 ? 19.465 20.223 -33.543 1.00 70.06 185 LYS A CA 1
ATOM 1455 C C . LYS A 1 185 ? 17.966 20.466 -33.414 1.00 70.06 185 LYS A C 1
ATOM 1457 O O . LYS A 1 185 ? 17.181 19.520 -33.426 1.00 70.06 185 LYS A O 1
ATOM 1462 N N . LYS A 1 186 ? 17.563 21.737 -33.353 1.00 70.81 186 LYS A N 1
ATOM 1463 C CA . LYS A 1 186 ? 16.151 22.138 -33.322 1.00 70.81 186 LYS A CA 1
ATOM 1464 C C . LYS A 1 186 ? 15.442 21.686 -34.600 1.00 70.81 186 LYS A C 1
ATOM 1466 O O . LYS A 1 186 ? 15.845 22.054 -35.704 1.00 70.81 186 LYS A O 1
ATOM 1471 N N . CYS A 1 187 ? 14.398 20.888 -34.434 1.00 65.00 187 CYS A N 1
ATOM 1472 C CA . CYS A 1 187 ? 13.590 20.329 -35.511 1.00 65.00 187 CYS A CA 1
ATOM 1473 C C . CYS A 1 187 ? 12.334 21.153 -35.776 1.00 65.00 187 CYS A C 1
ATOM 1475 O O . CYS A 1 187 ? 11.913 21.241 -36.925 1.00 65.00 187 CYS A O 1
ATOM 1477 N N . TRP A 1 188 ? 11.749 21.762 -34.738 1.00 58.19 188 TRP A N 1
ATOM 1478 C CA . TRP A 1 188 ? 10.474 22.467 -34.863 1.00 58.19 188 TRP A CA 1
ATOM 1479 C C . TRP A 1 188 ? 10.293 23.543 -33.778 1.00 58.19 188 TRP A C 1
ATOM 1481 O O . TRP A 1 188 ? 10.496 23.246 -32.597 1.00 58.19 188 TRP A O 1
ATOM 1491 N N . PRO A 1 189 ? 9.913 24.787 -34.127 1.00 56.44 189 PRO A N 1
ATOM 1492 C CA . PRO A 1 189 ? 9.328 25.735 -33.184 1.00 56.44 189 PRO A CA 1
ATOM 1493 C C . PRO A 1 189 ? 7.794 25.737 -33.278 1.00 56.44 189 PRO A C 1
ATOM 1495 O O . PRO A 1 189 ? 7.243 25.996 -34.344 1.00 56.44 189 PRO A O 1
ATOM 1498 N N . CYS A 1 190 ? 7.098 25.540 -32.156 1.00 57.75 190 CYS A N 1
ATOM 1499 C CA . CYS A 1 190 ? 5.682 25.889 -32.036 1.00 57.75 190 CYS A CA 1
ATOM 1500 C C . CYS A 1 190 ? 5.520 26.989 -30.978 1.00 57.75 190 CYS A C 1
ATOM 1502 O O . CYS A 1 190 ? 5.910 26.814 -29.822 1.00 57.75 190 CYS A O 1
ATOM 1504 N N . LEU A 1 191 ? 4.969 28.135 -31.383 1.00 53.31 191 LEU A N 1
ATOM 1505 C CA . LEU A 1 191 ? 4.609 29.221 -30.474 1.00 53.31 191 LEU A CA 1
ATOM 1506 C C . LEU A 1 191 ? 3.100 29.166 -30.240 1.00 53.31 191 LEU A C 1
ATOM 1508 O O . LEU A 1 191 ? 2.328 29.332 -31.183 1.00 53.31 191 LEU A O 1
ATOM 1512 N N . LEU A 1 192 ? 2.678 28.950 -28.995 1.00 56.47 192 LEU A N 1
ATOM 1513 C CA . LEU A 1 192 ? 1.268 29.005 -28.622 1.00 56.47 192 LEU A CA 1
ATOM 1514 C C . LEU A 1 192 ? 0.966 30.369 -28.002 1.00 56.47 192 LEU A C 1
ATOM 1516 O O . LEU A 1 192 ? 1.397 30.672 -26.883 1.00 56.47 192 LEU A O 1
ATOM 1520 N N . TRP A 1 193 ? 0.239 31.200 -28.757 1.00 49.97 193 TRP A N 1
ATOM 1521 C CA . TRP A 1 193 ? -0.161 32.542 -28.343 1.00 49.97 193 TRP A CA 1
ATOM 1522 C C . TRP A 1 193 ? -1.561 32.921 -28.860 1.00 49.97 193 TRP A C 1
ATOM 1524 O O . TRP A 1 193 ? -1.779 32.839 -30.071 1.00 49.97 193 TRP A O 1
ATOM 1534 N N . PRO A 1 194 ? -2.490 33.394 -28.003 1.00 47.53 194 PRO A N 1
ATOM 1535 C CA . PRO A 1 194 ? -2.480 33.324 -26.538 1.00 47.53 194 PRO A CA 1
ATOM 1536 C C . PRO A 1 194 ? -2.842 31.914 -26.032 1.00 47.53 194 PRO A C 1
ATOM 1538 O O . PRO A 1 194 ? -3.517 31.152 -26.721 1.00 47.53 194 PRO A O 1
ATOM 1541 N N . ILE A 1 195 ? -2.439 31.569 -24.806 1.00 52.19 195 ILE A N 1
ATOM 1542 C CA . ILE A 1 195 ? -2.920 30.346 -24.145 1.00 52.19 195 ILE A CA 1
ATOM 1543 C C . ILE A 1 195 ? -4.285 30.647 -23.524 1.00 52.19 195 ILE A C 1
ATOM 1545 O O . ILE A 1 195 ? -4.378 31.414 -22.566 1.00 52.19 195 ILE A O 1
ATOM 1549 N N . ILE A 1 196 ? -5.343 30.042 -24.060 1.00 50.53 196 ILE A N 1
ATOM 1550 C CA . ILE A 1 196 ? -6.674 30.058 -23.444 1.00 50.53 196 ILE A CA 1
ATOM 1551 C C . ILE A 1 196 ? -6.810 28.774 -22.608 1.00 50.53 196 ILE A C 1
ATOM 1553 O O . ILE A 1 196 ? -6.450 27.708 -23.106 1.00 50.53 196 ILE A O 1
ATOM 1557 N N . PRO A 1 197 ? -7.306 28.827 -21.358 1.00 39.53 197 PRO A N 1
ATOM 1558 C CA . PRO A 1 197 ? -7.532 27.630 -20.552 1.00 39.53 197 PRO A CA 1
ATOM 1559 C C . PRO A 1 197 ? -8.455 26.634 -21.271 1.00 39.53 197 PRO A C 1
ATOM 1561 O O . PRO A 1 197 ? -9.610 26.937 -21.559 1.00 39.53 197 PRO A O 1
ATOM 1564 N N . GLY A 1 198 ? -7.931 25.446 -21.569 1.00 45.16 198 GLY A N 1
ATOM 1565 C CA . GLY A 1 198 ? -8.592 24.432 -22.391 1.00 45.16 198 GLY A CA 1
ATOM 1566 C C . GLY A 1 198 ? -7.594 23.788 -23.353 1.00 45.16 198 GLY A C 1
ATOM 1567 O O . GLY A 1 198 ? -6.676 24.450 -23.830 1.00 45.16 198 GLY A O 1
ATOM 1568 N N . LYS A 1 199 ? -7.734 22.473 -23.584 1.00 42.66 199 LYS A N 1
ATOM 1569 C CA . LYS A 1 199 ? -6.833 21.642 -24.408 1.00 42.66 199 LYS A CA 1
ATOM 1570 C C . LYS A 1 199 ? -6.340 22.390 -25.651 1.00 42.66 199 LYS A C 1
ATOM 1572 O O . LYS A 1 199 ? -7.121 22.677 -26.552 1.00 42.66 199 LYS A O 1
ATOM 1577 N N . THR A 1 200 ? -5.039 22.643 -25.712 1.00 44.41 200 THR A N 1
ATOM 1578 C CA . THR A 1 200 ? -4.375 23.107 -26.929 1.00 44.41 200 THR A CA 1
ATOM 1579 C C . THR A 1 200 ? -3.564 21.943 -27.481 1.00 44.41 200 THR A C 1
ATOM 1581 O O . THR A 1 200 ? -2.660 21.450 -26.812 1.00 44.41 200 THR A O 1
ATOM 1584 N N . THR A 1 201 ? -3.925 21.458 -28.665 1.00 43.50 201 THR A N 1
ATOM 1585 C CA . THR A 1 201 ? -3.187 20.419 -29.395 1.00 43.50 201 THR A CA 1
ATOM 1586 C C . THR A 1 201 ? -2.309 21.077 -30.450 1.00 43.50 201 THR A C 1
ATOM 1588 O O . THR A 1 201 ? -2.819 21.827 -31.282 1.00 43.50 201 THR A O 1
ATOM 1591 N N . CYS A 1 202 ? -1.011 20.784 -30.432 1.00 44.38 202 CYS A N 1
ATOM 1592 C CA . CYS A 1 202 ? -0.126 21.045 -31.564 1.00 44.38 202 CYS A CA 1
ATOM 1593 C C . CYS A 1 202 ? -0.082 19.773 -32.410 1.00 44.38 202 CYS A C 1
ATOM 1595 O O . CYS A 1 202 ? 0.306 18.731 -31.884 1.00 44.38 202 CYS A O 1
ATOM 1597 N N . ASN A 1 203 ? -0.513 19.859 -33.669 1.00 42.97 203 ASN A N 1
ATOM 1598 C CA . ASN A 1 203 ? -0.287 18.803 -34.659 1.00 42.97 203 ASN A CA 1
ATOM 1599 C C . ASN A 1 203 ? 1.067 19.005 -35.334 1.00 42.97 203 ASN A C 1
ATOM 1601 O O . ASN A 1 203 ? 1.411 20.186 -35.585 1.00 42.97 203 ASN A O 1
#

Foldseek 3Di:
DDDDDDDDDDPPPPPDPDDPDPPPPQFWDKAWPDWDWDDPDPFKIKIKIKMWTQGAKDAQKKKFKFKAWAPPGDTDDTQWIDGGGIHHHGDMDMTIGMDTHDPDPTWIKMKIAIRPVPPGPGPDRPRRMDIGTDDPPPPDDPPVPPPPPDDDDDDDPVDPDDDDDDDDPDQDQWDWDWDADPVRHTDDIDTGGPDDPDDDDDD

Sequence (203 aa):
MSNIDYSGTAVDVNVSLIDHDSVMLDAYDLEILELSYTHLSETEVEVYATAHNRGIAAGNVWFSIYPVYGHNGTPEFPFAQLKIKSFAQGETVVLRGNFTLPKTDVPLYFMAIIDEAQEILEVVEQNNSATLKYGTIANSEELLSVQNKLLFAYPNPVSEVLNFSYRLENSWAGMQVEIFNMQGKKCWPCLLWPIIPGKTTCN

Radius of gyration: 29.08 Å; chains: 1; bounding box: 92×49×59 Å